Protein AF-V2WZT6-F1 (afdb_monomer_lite)

Structure (mmCIF, N/CA/C/O backbone):
data_AF-V2WZT6-F1
#
_entry.id   AF-V2WZT6-F1
#
loop_
_atom_site.group_PDB
_atom_site.id
_atom_site.type_symbol
_atom_site.label_atom_id
_atom_site.label_alt_id
_atom_site.label_comp_id
_atom_site.label_asym_id
_atom_site.label_entity_id
_atom_site.label_seq_id
_atom_site.pdbx_PDB_ins_code
_atom_site.Cartn_x
_atom_site.Cartn_y
_atom_site.Cartn_z
_atom_site.occupancy
_atom_site.B_iso_or_equiv
_atom_site.auth_seq_id
_atom_site.auth_comp_id
_atom_site.auth_asym_id
_atom_site.auth_atom_id
_atom_site.pdbx_PDB_model_num
ATOM 1 N N . MET A 1 1 ? -11.802 -29.178 22.130 1.00 40.28 1 MET A N 1
ATOM 2 C CA . MET A 1 1 ? -11.140 -27.855 22.175 1.00 40.28 1 MET A CA 1
ATOM 3 C C . MET A 1 1 ? -10.226 -27.828 23.391 1.00 40.28 1 MET A C 1
ATOM 5 O O . MET A 1 1 ? -10.755 -27.911 24.494 1.00 40.28 1 MET A O 1
ATOM 9 N N . PRO A 1 2 ? -8.891 -27.819 23.239 1.00 38.53 2 PRO A N 1
ATOM 10 C CA . PRO A 1 2 ? -8.000 -27.734 24.390 1.00 38.53 2 PRO A CA 1
ATOM 11 C C . PRO A 1 2 ? -8.120 -26.337 25.010 1.00 38.53 2 PRO A C 1
ATOM 13 O O . PRO A 1 2 ? -8.137 -25.331 24.303 1.00 38.53 2 PRO A O 1
ATOM 16 N N . SER A 1 3 ? -8.257 -26.274 26.332 1.00 37.59 3 SER A N 1
ATOM 17 C CA . SER A 1 3 ? -8.292 -25.013 27.065 1.00 37.59 3 SER A CA 1
ATOM 18 C C . SER A 1 3 ? -6.923 -24.328 26.985 1.00 37.59 3 SER A C 1
ATOM 20 O O . SER A 1 3 ? -5.877 -24.970 27.108 1.00 37.59 3 SER A O 1
ATOM 22 N N . PHE A 1 4 ? -6.931 -23.005 26.803 1.00 43.47 4 PHE A N 1
ATOM 23 C CA . PHE A 1 4 ? -5.745 -22.141 26.705 1.00 43.47 4 PHE A CA 1
ATOM 24 C C . PHE A 1 4 ? -4.720 -22.330 27.848 1.00 43.47 4 PHE A C 1
ATOM 26 O O . PHE A 1 4 ? -3.551 -21.982 27.691 1.00 43.47 4 PHE A O 1
ATOM 33 N N . SER A 1 5 ? -5.108 -22.935 28.977 1.00 45.03 5 SER A N 1
ATOM 34 C CA . SER A 1 5 ? -4.197 -23.252 30.084 1.00 45.03 5 SER A CA 1
ATOM 35 C C . SER A 1 5 ? -3.165 -24.339 29.766 1.00 45.03 5 SER A C 1
ATOM 37 O O . SER A 1 5 ? -2.069 -24.286 30.317 1.00 45.03 5 SER A O 1
ATOM 39 N N . ALA A 1 6 ? -3.458 -25.299 28.881 1.00 41.81 6 ALA A N 1
ATOM 40 C CA . ALA A 1 6 ? -2.509 -26.374 28.565 1.00 41.81 6 ALA A CA 1
ATOM 41 C C . ALA A 1 6 ? -1.343 -25.887 27.682 1.00 41.81 6 ALA A C 1
ATOM 43 O O . ALA A 1 6 ? -0.212 -26.353 27.825 1.00 41.81 6 ALA A O 1
ATOM 44 N N . LEU A 1 7 ? -1.598 -24.901 26.814 1.00 42.31 7 LEU A N 1
ATOM 45 C CA . LEU A 1 7 ? -0.595 -24.355 25.896 1.00 42.31 7 LEU A CA 1
ATOM 46 C C . LEU A 1 7 ? 0.420 -23.451 26.621 1.00 42.31 7 LEU A C 1
ATOM 48 O O . LEU A 1 7 ? 1.607 -23.464 26.300 1.00 42.31 7 LEU A O 1
ATOM 52 N N . ALA A 1 8 ? -0.019 -22.733 27.661 1.00 46.97 8 ALA A N 1
ATOM 53 C CA . ALA A 1 8 ? 0.851 -21.880 28.473 1.00 46.97 8 ALA A CA 1
ATOM 54 C C . ALA A 1 8 ? 1.892 -22.685 29.278 1.00 46.97 8 ALA A C 1
ATOM 56 O O . ALA A 1 8 ? 3.038 -22.258 29.413 1.00 46.97 8 ALA A O 1
ATOM 57 N N . ILE A 1 9 ? 1.526 -23.876 29.765 1.00 49.97 9 ILE A N 1
ATOM 58 C CA . ILE A 1 9 ? 2.436 -24.743 30.533 1.00 49.97 9 ILE A CA 1
ATOM 59 C C . ILE A 1 9 ? 3.526 -25.333 29.621 1.00 49.97 9 ILE A C 1
ATOM 61 O O . ILE A 1 9 ? 4.682 -25.434 30.032 1.00 49.97 9 ILE A O 1
ATOM 65 N N . TYR A 1 10 ? 3.196 -25.652 28.364 1.00 44.09 10 TYR A N 1
ATOM 66 C CA . TYR A 1 10 ? 4.156 -26.228 27.416 1.00 44.09 10 TYR A CA 1
ATOM 67 C C . TYR A 1 10 ? 5.222 -25.216 26.958 1.00 44.09 10 TYR A C 1
ATOM 69 O O . TYR A 1 10 ? 6.395 -25.567 26.824 1.00 44.09 10 TYR A O 1
ATOM 77 N N . ILE A 1 11 ? 4.846 -23.943 26.794 1.00 48.00 11 ILE A N 1
ATOM 78 C CA . ILE A 1 11 ? 5.782 -22.869 26.419 1.00 48.00 11 ILE A CA 1
ATOM 79 C C . ILE A 1 11 ? 6.736 -22.540 27.581 1.00 48.00 11 ILE A C 1
ATOM 81 O O . ILE A 1 11 ? 7.935 -22.366 27.366 1.00 48.00 11 ILE A O 1
ATOM 85 N N . LEU A 1 12 ? 6.249 -22.542 28.827 1.00 42.66 12 LEU A N 1
ATOM 86 C CA . LEU A 1 12 ? 7.093 -22.317 30.009 1.00 42.66 12 LEU A CA 1
ATOM 87 C C . LEU A 1 12 ? 8.072 -23.474 30.280 1.00 42.66 12 LEU A C 1
ATOM 89 O O . LEU A 1 12 ? 9.207 -23.224 30.690 1.00 42.66 12 LEU A O 1
ATOM 93 N N . ALA A 1 13 ? 7.690 -24.723 29.989 1.00 41.97 13 ALA A N 1
ATOM 94 C CA . ALA A 1 13 ? 8.592 -25.873 30.097 1.00 41.97 13 ALA A CA 1
ATOM 95 C C . ALA A 1 13 ? 9.695 -25.871 29.017 1.00 41.97 13 ALA A C 1
ATOM 97 O O . ALA A 1 13 ? 10.830 -26.260 29.297 1.00 41.97 13 ALA A O 1
ATOM 98 N N . ALA A 1 14 ? 9.400 -25.377 27.809 1.00 42.41 14 ALA A N 1
ATOM 99 C CA . ALA A 1 14 ? 10.382 -25.271 26.727 1.00 42.41 14 ALA A CA 1
ATOM 100 C C . ALA A 1 14 ? 11.440 -24.176 26.982 1.00 42.41 14 ALA A C 1
ATOM 102 O O . ALA A 1 14 ? 12.609 -24.360 26.644 1.00 42.41 14 ALA A O 1
ATOM 103 N N . ILE A 1 15 ? 11.069 -23.075 27.649 1.00 42.59 15 ILE A N 1
ATOM 104 C CA . ILE A 1 15 ? 12.009 -21.999 28.019 1.00 42.59 15 ILE A CA 1
ATOM 105 C C . ILE A 1 15 ? 12.980 -22.462 29.121 1.00 42.59 15 ILE A C 1
ATOM 107 O O . ILE A 1 15 ? 14.158 -22.101 29.105 1.00 42.59 15 ILE A O 1
ATOM 111 N N . ALA A 1 16 ? 12.534 -23.325 30.039 1.00 39.16 16 ALA A N 1
ATOM 112 C CA . ALA A 1 16 ? 13.382 -23.853 31.111 1.00 39.16 16 ALA A CA 1
ATOM 113 C C . ALA A 1 16 ? 14.457 -24.852 30.626 1.00 39.16 16 ALA A C 1
ATOM 115 O O . ALA A 1 16 ? 15.457 -25.047 31.314 1.00 39.16 16 ALA A O 1
ATOM 116 N N . ALA A 1 17 ? 14.302 -25.452 29.440 1.00 41.34 17 ALA A N 1
ATOM 117 C CA . ALA A 1 17 ? 15.274 -26.402 28.887 1.00 41.34 17 ALA A CA 1
ATOM 118 C C . ALA A 1 17 ? 16.458 -25.735 28.150 1.00 41.34 17 ALA A C 1
ATOM 120 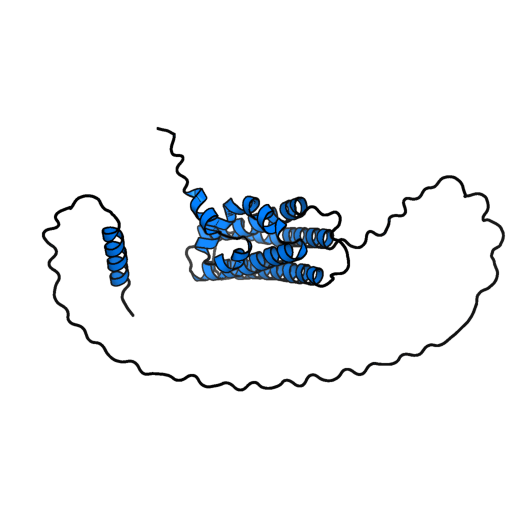O O . ALA A 1 17 ? 17.473 -26.391 27.918 1.00 41.34 17 ALA A O 1
ATOM 121 N N . ALA A 1 18 ? 16.366 -24.442 27.811 1.00 41.88 18 ALA A N 1
ATOM 122 C CA . ALA A 1 18 ? 17.388 -23.729 27.032 1.00 41.88 18 ALA A CA 1
ATOM 123 C C . ALA A 1 18 ? 18.378 -22.895 27.873 1.00 41.88 18 ALA A C 1
ATOM 125 O O . ALA A 1 18 ? 19.354 -22.375 27.334 1.00 41.88 18 ALA A O 1
ATOM 126 N N . SER A 1 19 ? 18.177 -22.775 29.190 1.00 37.34 19 SER A N 1
ATOM 127 C CA . SER A 1 19 ? 19.053 -21.983 30.064 1.00 37.34 19 SER A CA 1
ATOM 128 C C . SER A 1 19 ? 19.951 -22.880 30.916 1.00 37.34 19 SER A C 1
ATOM 130 O O . SER A 1 19 ? 19.563 -23.360 31.980 1.00 37.34 19 SER A O 1
ATOM 132 N N . HIS A 1 20 ? 21.194 -23.082 30.473 1.00 45.28 20 HIS A N 1
ATOM 133 C CA . HIS A 1 20 ? 22.283 -23.560 31.329 1.00 45.28 20 HIS A CA 1
ATOM 134 C C . HIS A 1 20 ? 22.644 -22.487 32.373 1.00 45.28 20 HIS A C 1
ATOM 136 O O . HIS A 1 20 ? 23.597 -21.731 32.208 1.00 45.28 20 HIS A O 1
ATOM 142 N N . ALA A 1 21 ? 21.887 -22.433 33.470 1.00 41.31 21 ALA A N 1
ATOM 143 C CA . ALA A 1 21 ? 22.293 -21.769 34.706 1.00 41.31 21 ALA A CA 1
ATOM 144 C C . ALA A 1 21 ? 21.565 -22.396 35.910 1.00 41.31 21 ALA A C 1
ATOM 146 O O . ALA A 1 21 ? 20.344 -22.384 35.956 1.00 41.31 21 ALA A O 1
ATOM 147 N N . ALA A 1 22 ? 22.362 -22.960 36.827 1.00 51.00 22 ALA A N 1
ATOM 148 C CA . ALA A 1 22 ? 22.134 -23.393 38.220 1.00 51.00 22 ALA A CA 1
ATOM 149 C C . ALA A 1 22 ? 20.706 -23.758 38.739 1.00 51.00 22 ALA A C 1
ATOM 151 O O . ALA A 1 22 ? 19.748 -23.012 38.564 1.00 51.00 22 ALA A O 1
ATOM 152 N N . PRO A 1 23 ? 20.562 -24.855 39.516 1.00 46.22 23 PRO A N 1
ATOM 153 C CA . PRO A 1 23 ? 19.262 -25.402 39.903 1.00 46.22 23 PRO A CA 1
ATOM 154 C C . PRO A 1 23 ? 18.599 -24.643 41.065 1.00 46.22 23 PRO A C 1
ATOM 156 O O . PRO A 1 23 ? 19.169 -24.516 42.149 1.00 46.22 23 PRO A O 1
ATOM 159 N N . ILE A 1 24 ? 17.340 -24.242 40.875 1.00 41.59 24 ILE A N 1
ATOM 160 C CA . ILE A 1 24 ? 16.430 -23.832 41.954 1.00 41.59 24 ILE A CA 1
ATOM 161 C C . ILE A 1 24 ? 15.654 -25.075 42.411 1.00 41.59 24 ILE A C 1
ATOM 163 O O . ILE A 1 24 ? 15.029 -25.762 41.605 1.00 41.59 24 ILE A O 1
ATOM 167 N N . ARG A 1 25 ? 15.699 -25.387 43.711 1.00 40.09 25 ARG A N 1
ATOM 168 C CA . ARG A 1 25 ? 14.909 -26.473 44.308 1.00 40.09 25 ARG A CA 1
ATOM 169 C C . ARG A 1 25 ? 13.450 -26.039 44.469 1.00 40.09 25 ARG A C 1
ATOM 171 O O . ARG A 1 25 ? 13.150 -25.282 45.386 1.00 40.09 25 ARG A O 1
ATOM 178 N N . LEU A 1 26 ? 12.553 -26.570 43.637 1.00 38.47 26 LEU A N 1
ATOM 179 C CA . LEU A 1 26 ? 11.116 -26.603 43.923 1.00 38.47 26 LEU A CA 1
ATOM 180 C C . LEU A 1 26 ? 10.782 -27.921 44.632 1.00 38.47 26 LEU A C 1
ATOM 182 O O . LEU A 1 26 ? 10.824 -28.990 44.030 1.00 38.47 26 LEU A O 1
ATOM 186 N N . SER A 1 27 ? 10.466 -27.825 45.919 1.00 48.38 27 SER A N 1
ATOM 187 C CA . SER A 1 27 ? 9.698 -28.846 46.639 1.00 48.38 27 SER A CA 1
ATOM 188 C C . SER A 1 27 ? 8.284 -28.277 46.783 1.00 48.38 27 SER A C 1
ATOM 190 O O . SER A 1 27 ? 8.165 -27.077 47.014 1.00 48.38 27 SER A O 1
ATOM 192 N N . ASP A 1 28 ? 7.264 -29.122 46.637 1.00 44.81 28 ASP A N 1
ATOM 193 C CA . ASP A 1 28 ? 5.821 -28.821 46.695 1.00 44.81 28 ASP A CA 1
ATOM 194 C C . ASP A 1 28 ? 5.153 -28.300 45.414 1.00 44.81 28 ASP A C 1
ATOM 196 O O . ASP A 1 28 ? 4.679 -27.170 45.335 1.00 44.81 28 ASP A O 1
ATOM 200 N N . VAL A 1 29 ? 4.986 -29.199 44.438 1.00 43.34 29 VAL A N 1
ATOM 201 C CA . VAL A 1 29 ? 3.780 -29.201 43.594 1.00 43.34 29 VAL A CA 1
ATOM 202 C C . VAL A 1 29 ? 3.251 -30.633 43.530 1.00 43.34 29 VAL A C 1
ATOM 204 O O . VAL A 1 29 ? 3.815 -31.496 42.860 1.00 43.34 29 VAL A O 1
ATOM 207 N N . THR A 1 30 ? 2.176 -30.899 44.266 1.00 43.97 30 THR A N 1
ATOM 208 C CA . THR A 1 30 ? 1.396 -32.135 44.182 1.00 43.97 30 THR A CA 1
ATOM 209 C C . THR A 1 30 ? 0.470 -32.055 42.969 1.00 43.97 30 THR A C 1
ATOM 211 O O . THR A 1 30 ? -0.515 -31.320 42.963 1.00 43.97 30 THR A O 1
ATOM 214 N N . VAL A 1 31 ? 0.807 -32.798 41.913 1.00 42.88 31 VAL A N 1
ATOM 215 C CA . VAL A 1 31 ? -0.037 -32.963 40.721 1.00 42.88 31 VAL A CA 1
ATOM 216 C C . VAL A 1 31 ? -1.049 -34.071 41.002 1.00 42.88 31 VAL A C 1
ATOM 218 O O . VAL A 1 31 ? -0.673 -35.217 41.244 1.00 42.88 31 VAL A O 1
ATOM 221 N N . GLY A 1 32 ? -2.329 -33.699 41.019 1.00 42.12 32 GLY A N 1
ATOM 222 C CA . GLY A 1 32 ? -3.456 -34.621 41.101 1.00 42.12 32 GLY A CA 1
ATOM 223 C C . GLY A 1 32 ? -3.676 -35.360 39.781 1.00 42.12 32 GLY A C 1
ATOM 224 O O . GLY A 1 32 ? -3.634 -34.768 38.706 1.00 42.12 32 GLY A O 1
ATOM 225 N N . ASP A 1 33 ? -3.897 -36.659 39.925 1.00 45.91 33 ASP A N 1
ATOM 226 C CA . ASP A 1 33 ? -4.112 -37.695 38.917 1.00 45.91 33 ASP A CA 1
ATOM 227 C C . ASP A 1 33 ? -5.419 -37.476 38.124 1.00 45.91 33 ASP A C 1
ATOM 229 O O . ASP A 1 33 ? -6.495 -37.433 38.725 1.00 45.91 33 ASP A O 1
ATOM 233 N N . VAL A 1 34 ? -5.351 -37.356 36.790 1.00 43.78 34 VAL A N 1
ATOM 234 C CA . VAL A 1 34 ? -6.513 -37.510 35.890 1.00 43.78 34 VAL A CA 1
ATOM 235 C C . VAL A 1 34 ? -6.068 -38.222 34.607 1.00 43.78 34 VAL A C 1
ATOM 237 O O . VAL A 1 34 ? -5.240 -37.719 33.848 1.00 43.78 34 VAL A O 1
ATOM 240 N N . ALA A 1 35 ? -6.631 -39.412 34.398 1.00 49.88 35 ALA A N 1
ATOM 241 C CA . ALA A 1 35 ? -6.422 -40.313 33.266 1.00 49.88 35 ALA A CA 1
ATOM 242 C C . ALA A 1 35 ? -7.154 -39.857 31.974 1.00 49.88 35 ALA A C 1
ATOM 244 O O . ALA A 1 35 ? -8.055 -39.019 32.056 1.00 49.88 35 ALA A O 1
ATOM 245 N N . PRO A 1 36 ? -6.799 -40.401 30.787 1.00 53.28 36 PRO A N 1
ATOM 246 C CA . PRO A 1 36 ? -7.264 -39.899 29.495 1.00 53.28 36 PRO A CA 1
ATOM 247 C C . PRO A 1 36 ? -8.447 -40.694 28.914 1.00 53.28 36 PRO A C 1
ATOM 249 O O . PRO A 1 36 ? -8.462 -41.923 28.958 1.00 53.28 36 PRO A O 1
ATOM 252 N N . GLU A 1 37 ? -9.378 -39.989 28.272 1.00 39.62 37 GLU A N 1
ATOM 253 C CA . GLU A 1 37 ? -10.367 -40.550 27.344 1.00 39.62 37 GLU A CA 1
ATOM 254 C C . GLU A 1 37 ? -10.018 -40.051 25.932 1.00 39.62 37 GLU A C 1
ATOM 256 O O . GLU A 1 37 ? -10.003 -38.847 25.668 1.00 39.62 37 GLU A O 1
ATOM 261 N N . VAL A 1 38 ? -9.651 -40.976 25.045 1.00 44.56 38 VAL A N 1
ATOM 262 C CA . VAL A 1 38 ? -9.395 -40.734 23.619 1.00 44.56 38 VAL A CA 1
ATOM 263 C C . VAL A 1 38 ? -10.546 -41.346 22.840 1.00 44.56 38 VAL A C 1
ATOM 265 O O . VAL A 1 38 ? -10.626 -42.567 22.727 1.00 44.56 38 VAL A O 1
ATOM 268 N N . ASP A 1 39 ? -11.417 -40.490 22.311 1.00 47.41 39 ASP A N 1
ATOM 269 C CA . ASP A 1 39 ? -12.463 -40.882 21.373 1.00 47.41 39 ASP A CA 1
ATOM 270 C C . ASP A 1 39 ? -12.056 -40.513 19.943 1.00 47.41 39 ASP A C 1
ATOM 272 O O . ASP A 1 39 ? -11.527 -39.430 19.669 1.00 47.41 39 ASP A O 1
ATOM 276 N N . ALA A 1 40 ? -12.256 -41.477 19.052 1.00 52.53 40 ALA A N 1
ATOM 277 C CA . ALA A 1 40 ? -11.859 -41.465 17.656 1.00 52.53 40 ALA A CA 1
ATOM 278 C C . ALA A 1 40 ? -12.809 -40.604 16.809 1.00 52.53 40 ALA A C 1
ATOM 280 O O . ALA A 1 40 ? -14.026 -40.697 16.952 1.00 52.53 40 ALA A O 1
ATOM 281 N N . LEU A 1 41 ? -12.263 -39.823 15.871 1.00 43.06 41 LEU A N 1
ATOM 282 C CA . LEU A 1 41 ? -13.044 -39.158 14.825 1.00 43.06 41 LEU A CA 1
ATOM 283 C C . LEU A 1 41 ? -12.462 -39.452 13.441 1.00 43.06 41 LEU A C 1
ATOM 285 O O . LEU A 1 41 ? -11.446 -38.901 13.027 1.00 43.06 41 LEU A O 1
ATOM 289 N N . ASP A 1 42 ? -13.131 -40.432 12.845 1.00 44.72 42 ASP A N 1
ATOM 290 C CA . ASP A 1 42 ? -13.612 -40.606 11.475 1.00 44.72 42 ASP A CA 1
ATOM 291 C C . ASP A 1 42 ? -12.999 -39.788 10.323 1.00 44.72 42 ASP A C 1
ATOM 293 O O . ASP A 1 42 ? -12.886 -38.561 10.327 1.00 44.72 42 ASP A O 1
ATOM 297 N N . GLU A 1 43 ? -12.671 -40.550 9.288 1.00 44.56 43 GLU A N 1
ATOM 298 C CA . GLU A 1 43 ? -11.990 -40.210 8.049 1.00 44.56 43 GLU A CA 1
ATOM 299 C C . GLU A 1 43 ? -13.016 -39.732 7.003 1.00 44.56 43 GLU A C 1
ATOM 301 O O . GLU A 1 43 ? -13.856 -40.503 6.542 1.00 44.56 43 GLU A O 1
ATOM 306 N N . VAL A 1 44 ? -12.963 -38.456 6.600 1.00 45.69 44 VAL A N 1
ATOM 307 C CA . VAL A 1 44 ? -13.812 -37.916 5.521 1.00 45.69 44 VAL A CA 1
ATOM 308 C C . VAL A 1 44 ? -12.985 -37.734 4.250 1.00 45.69 44 VAL A C 1
ATOM 310 O O . VAL A 1 44 ? -12.092 -36.891 4.176 1.00 45.69 44 VAL A O 1
ATOM 313 N N . ALA A 1 45 ? -13.312 -38.532 3.233 1.00 48.75 45 ALA A N 1
ATOM 314 C CA . ALA A 1 45 ? -12.739 -38.473 1.893 1.00 48.75 45 ALA A CA 1
ATOM 315 C C . ALA A 1 45 ? -13.160 -37.197 1.124 1.00 48.75 45 ALA A C 1
ATOM 317 O O . ALA A 1 45 ? -14.319 -36.782 1.216 1.00 48.75 45 ALA A O 1
ATOM 318 N N . PRO A 1 46 ? -12.279 -36.597 0.300 1.00 51.22 46 PRO A N 1
ATOM 319 C CA . PRO A 1 46 ? -12.640 -35.451 -0.529 1.00 51.22 46 PRO A CA 1
ATOM 320 C C . PRO A 1 46 ? -13.314 -35.869 -1.847 1.00 51.22 46 PRO A C 1
ATOM 322 O O . PRO A 1 46 ? -12.798 -36.681 -2.618 1.00 51.22 46 PRO A O 1
ATOM 325 N N . ALA A 1 47 ? -14.468 -35.258 -2.122 1.00 46.81 47 ALA A N 1
ATOM 326 C CA . ALA A 1 47 ? -15.190 -35.365 -3.384 1.00 46.81 47 ALA A CA 1
ATOM 327 C C . ALA A 1 47 ? -14.519 -34.523 -4.486 1.00 46.81 47 ALA A C 1
ATOM 329 O O . ALA A 1 47 ? -14.319 -33.318 -4.343 1.00 46.81 47 ALA A O 1
ATOM 330 N N . PHE A 1 48 ? -14.211 -35.172 -5.609 1.00 40.50 48 PHE A N 1
ATOM 331 C CA . PHE A 1 48 ? -13.758 -34.553 -6.855 1.00 40.50 48 PHE A CA 1
ATOM 332 C C . PHE A 1 48 ? -14.865 -33.672 -7.462 1.00 40.50 48 PHE A C 1
ATOM 334 O O . PHE A 1 48 ? -15.929 -34.176 -7.825 1.00 40.50 48 PHE A O 1
ATOM 341 N N . ILE A 1 49 ? -14.604 -32.373 -7.633 1.00 49.03 49 ILE A N 1
ATOM 342 C CA . ILE A 1 49 ? -15.460 -31.470 -8.415 1.00 49.03 49 ILE A CA 1
ATOM 343 C C . ILE A 1 49 ? -14.899 -31.378 -9.838 1.00 49.03 49 ILE A C 1
ATOM 345 O O . ILE A 1 49 ? -13.759 -30.973 -10.053 1.00 49.03 49 ILE A O 1
ATOM 349 N N . GLY A 1 50 ? -15.714 -31.800 -10.806 1.00 44.34 50 GLY A N 1
ATOM 350 C CA . GLY A 1 50 ? -15.391 -31.805 -12.229 1.00 44.34 50 GLY A CA 1
ATOM 351 C C . GLY A 1 50 ? -15.270 -30.401 -12.822 1.00 44.34 50 GLY A C 1
ATOM 352 O O . GLY A 1 50 ? -16.140 -29.549 -12.638 1.00 44.34 50 GLY A O 1
ATOM 353 N N . ALA A 1 51 ? -14.199 -30.190 -13.585 1.00 39.59 51 ALA A N 1
ATOM 354 C CA . ALA A 1 51 ? -13.981 -29.002 -14.394 1.00 39.59 51 ALA A CA 1
ATOM 355 C C . ALA A 1 51 ? -15.007 -28.936 -15.539 1.00 39.59 51 ALA A C 1
ATOM 357 O O . ALA A 1 51 ? -15.067 -29.818 -16.398 1.00 39.59 51 ALA A O 1
ATOM 358 N N . ARG A 1 52 ? -15.820 -27.875 -15.557 1.00 48.69 52 ARG A N 1
ATOM 359 C CA . ARG A 1 52 ? -16.654 -27.500 -16.704 1.00 48.69 52 ARG A CA 1
ATOM 360 C C . ARG A 1 52 ? -15.815 -26.645 -17.653 1.00 48.69 52 ARG A C 1
ATOM 362 O O . ARG A 1 52 ? -15.367 -25.569 -17.272 1.00 48.69 52 ARG A O 1
ATOM 369 N N . ALA A 1 53 ? -15.623 -27.129 -18.877 1.00 45.53 53 ALA A N 1
ATOM 370 C CA . ALA A 1 53 ? -15.058 -26.354 -19.973 1.00 45.53 53 ALA A CA 1
ATOM 371 C C . ALA A 1 53 ? -16.017 -25.211 -20.345 1.00 45.53 53 ALA A C 1
ATOM 373 O O . ALA A 1 53 ? -17.209 -25.441 -20.553 1.00 45.53 53 ALA A O 1
ATOM 374 N N . VAL A 1 54 ? -15.495 -23.987 -20.395 1.00 55.59 54 VAL A N 1
ATOM 375 C CA . VAL A 1 54 ? -16.205 -22.804 -20.888 1.00 55.59 54 VAL A CA 1
ATOM 376 C C . VAL A 1 54 ? -15.778 -22.591 -22.338 1.00 55.59 54 VAL A C 1
ATOM 378 O O . VAL A 1 54 ? -14.607 -22.333 -22.609 1.00 55.59 54 VAL A O 1
AT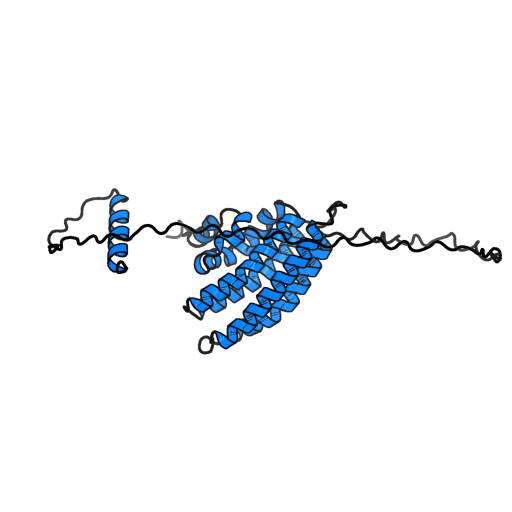OM 381 N N . ASP A 1 55 ? -16.729 -22.744 -23.259 1.00 51.81 55 ASP A N 1
ATOM 382 C CA . ASP A 1 55 ? -16.594 -22.402 -24.677 1.00 51.81 55 ASP A CA 1
ATOM 383 C C . ASP A 1 55 ? -16.434 -20.880 -24.837 1.00 51.81 55 ASP A C 1
ATOM 385 O O . ASP A 1 55 ? -17.286 -20.107 -24.392 1.00 51.81 55 ASP A O 1
ATOM 389 N N . ILE A 1 56 ? -15.348 -20.448 -25.483 1.00 58.50 56 ILE A N 1
ATOM 390 C CA . ILE A 1 56 ? -15.097 -19.045 -25.841 1.00 58.50 56 ILE A CA 1
ATOM 391 C C . ILE A 1 56 ? -15.547 -18.839 -27.296 1.00 58.50 56 ILE A C 1
ATOM 393 O O . ILE A 1 56 ? -15.026 -19.514 -28.189 1.00 58.50 56 ILE A O 1
ATOM 397 N N . PRO A 1 57 ? -16.485 -17.917 -27.583 1.00 53.34 57 PRO A N 1
ATOM 398 C CA . PRO A 1 57 ? -16.919 -17.657 -28.947 1.00 53.34 57 PRO A CA 1
ATOM 399 C C . PRO A 1 57 ? -15.831 -16.950 -29.767 1.00 53.34 57 PRO A C 1
ATOM 401 O O . PRO A 1 57 ? -15.215 -15.969 -29.352 1.00 53.34 57 PRO A O 1
ATOM 404 N N . LYS A 1 58 ? -15.634 -17.480 -30.973 1.00 57.03 58 LYS A N 1
ATOM 405 C CA . LYS A 1 58 ? -14.746 -17.010 -32.037 1.00 57.03 58 LYS A CA 1
ATOM 406 C C . LYS A 1 58 ? -15.210 -15.643 -32.563 1.00 57.03 58 LYS A C 1
ATOM 408 O O . LYS A 1 58 ? -16.295 -15.550 -33.127 1.00 57.03 58 LYS A O 1
ATOM 413 N N . ALA A 1 59 ? -14.388 -14.607 -32.402 1.00 50.28 59 ALA A N 1
ATOM 414 C CA . ALA A 1 59 ? -14.628 -13.293 -32.996 1.00 50.28 59 ALA A CA 1
ATOM 415 C C . ALA A 1 59 ? -14.276 -13.301 -34.496 1.00 50.28 59 ALA A C 1
ATOM 417 O O . ALA A 1 59 ? -13.174 -13.695 -34.884 1.00 50.28 59 ALA A O 1
ATOM 418 N N . GLU A 1 60 ? -15.230 -12.890 -35.333 1.00 51.75 60 GLU A N 1
ATOM 419 C CA . GLU A 1 60 ? -15.048 -12.656 -36.767 1.00 51.75 60 GLU A CA 1
ATOM 420 C C . GLU A 1 60 ? -14.282 -11.348 -37.009 1.00 51.75 60 GLU A C 1
ATOM 422 O O . GLU A 1 60 ? -14.629 -10.294 -36.475 1.00 51.75 60 GLU A O 1
ATOM 427 N N . ALA A 1 61 ? -13.240 -11.421 -37.838 1.00 44.06 61 ALA A N 1
ATOM 428 C CA . ALA A 1 61 ? -12.511 -10.266 -38.340 1.00 44.06 61 ALA A CA 1
ATOM 429 C C . ALA A 1 61 ? -13.328 -9.596 -39.458 1.00 44.06 61 ALA A C 1
ATOM 431 O O . ALA A 1 61 ? -13.500 -10.164 -40.536 1.00 44.06 61 ALA A O 1
ATOM 432 N N . GLY A 1 62 ? -13.844 -8.400 -39.175 1.00 51.78 62 GLY A N 1
ATOM 433 C CA . GLY A 1 62 ? -14.510 -7.539 -40.147 1.00 51.78 62 GLY A CA 1
ATOM 434 C C . GLY A 1 62 ? -13.496 -6.794 -41.011 1.00 51.78 62 GLY A C 1
ATOM 435 O O . GLY A 1 62 ? -12.796 -5.904 -40.536 1.00 51.78 62 GLY A O 1
ATOM 436 N N . ASP A 1 63 ? -13.453 -7.191 -42.276 1.00 54.59 63 ASP A N 1
ATOM 437 C CA . ASP A 1 63 ? -12.799 -6.548 -43.410 1.00 54.59 63 ASP A CA 1
ATOM 438 C C . ASP A 1 63 ? -13.487 -5.207 -43.734 1.00 54.59 63 ASP A C 1
ATOM 440 O O . ASP A 1 63 ? -14.701 -5.158 -43.947 1.00 54.59 63 ASP A O 1
ATOM 444 N N . ALA A 1 64 ? -12.729 -4.108 -43.750 1.00 48.41 64 ALA A N 1
ATOM 445 C CA . ALA A 1 64 ? -13.221 -2.785 -44.131 1.00 48.41 64 ALA A CA 1
ATOM 446 C C . ALA A 1 64 ? -12.235 -2.098 -45.088 1.00 48.41 64 ALA A C 1
ATOM 448 O O . ALA A 1 64 ? -11.372 -1.319 -44.696 1.00 48.41 64 ALA A O 1
ATOM 449 N N . VAL A 1 65 ? -12.387 -2.468 -46.361 1.00 52.38 65 VAL A N 1
ATOM 450 C CA . VAL A 1 65 ? -12.558 -1.595 -47.536 1.00 52.38 65 VAL A CA 1
ATOM 451 C C . VAL A 1 65 ? -11.696 -0.325 -47.602 1.00 52.38 65 VAL A C 1
ATOM 453 O O . VAL A 1 65 ? -12.005 0.729 -47.050 1.00 52.38 65 VAL A O 1
ATOM 456 N N . LEU A 1 66 ? -10.664 -0.443 -48.436 1.00 46.16 66 LEU A N 1
ATOM 457 C CA . LEU A 1 66 ? -9.983 0.615 -49.179 1.00 46.16 66 LEU A CA 1
ATOM 458 C C . LEU A 1 66 ? -10.891 1.193 -50.288 1.00 46.16 66 LEU A C 1
ATOM 460 O O . LEU A 1 66 ? -11.200 0.479 -51.237 1.00 46.16 66 LEU A O 1
ATOM 464 N N . GLU A 1 67 ? -11.188 2.496 -50.253 1.00 50.81 67 GLU A N 1
ATOM 465 C CA . GLU A 1 67 ? -11.466 3.325 -51.446 1.00 50.81 67 GLU A CA 1
ATOM 466 C C . GLU A 1 67 ? -10.816 4.714 -51.241 1.00 50.81 67 GLU A C 1
ATOM 468 O O . GLU A 1 67 ? -11.089 5.392 -50.257 1.00 50.81 67 GLU A O 1
ATOM 473 N N . HIS A 1 68 ? -9.711 5.051 -51.914 1.00 43.81 68 HIS A N 1
ATOM 474 C CA . HIS A 1 68 ? -9.544 5.607 -53.274 1.00 43.81 68 HIS A CA 1
ATOM 475 C C . HIS A 1 68 ? -9.826 7.127 -53.436 1.00 43.81 68 HIS A C 1
ATOM 477 O O . HIS A 1 68 ? -10.970 7.546 -53.526 1.00 43.81 68 HIS A O 1
ATOM 483 N N . VAL A 1 69 ? -8.720 7.883 -53.615 1.00 43.03 69 VAL A N 1
ATOM 484 C CA . VAL A 1 69 ? -8.480 8.978 -54.602 1.00 43.03 69 VAL A CA 1
ATOM 485 C C . VAL A 1 69 ? -9.249 10.304 -54.396 1.00 43.03 69 VAL A C 1
ATOM 487 O O . VAL A 1 69 ? -10.468 10.345 -54.397 1.00 43.03 69 VAL A O 1
ATOM 490 N N . ALA A 1 70 ? -8.577 11.457 -54.246 1.00 47.94 70 ALA A N 1
ATOM 491 C CA . ALA A 1 70 ? -7.971 12.204 -55.362 1.00 47.94 70 ALA A CA 1
ATOM 492 C C . ALA A 1 70 ? -6.903 13.249 -54.931 1.00 47.94 70 ALA A C 1
ATOM 494 O O . ALA A 1 70 ? -6.831 13.604 -53.754 1.00 47.94 70 ALA A O 1
ATOM 495 N N . PRO A 1 71 ? -6.074 13.749 -55.877 1.00 52.38 71 PRO A N 1
ATOM 496 C CA . PRO A 1 71 ? -4.882 14.547 -55.608 1.00 52.38 71 PRO A CA 1
ATOM 497 C C . PRO A 1 71 ? -5.179 16.053 -55.611 1.00 52.38 71 PRO A C 1
ATOM 499 O O . PRO A 1 71 ? -5.931 16.543 -56.449 1.00 52.38 71 PRO A O 1
ATOM 502 N N . PHE A 1 72 ? -4.519 16.800 -54.728 1.00 40.66 72 PHE A N 1
ATOM 503 C CA . PHE A 1 72 ? -4.412 18.255 -54.838 1.00 40.66 72 PHE A CA 1
ATOM 504 C C . PHE A 1 72 ? -2.962 18.622 -55.154 1.00 40.66 72 PHE A C 1
ATOM 506 O O . PHE A 1 72 ? -2.107 18.712 -54.275 1.00 40.66 72 PHE A O 1
ATOM 513 N N . THR A 1 73 ? -2.690 18.782 -56.446 1.00 51.75 73 THR A N 1
ATOM 514 C CA . THR A 1 73 ? -1.545 19.530 -56.966 1.00 51.75 73 THR A CA 1
ATOM 515 C C . THR A 1 73 ? -1.887 21.020 -57.030 1.00 51.75 73 THR A C 1
ATOM 517 O O . THR A 1 73 ? -3.036 21.391 -57.255 1.00 51.75 73 THR A O 1
ATOM 520 N N . ASP A 1 74 ? -0.844 21.839 -56.894 1.00 46.62 74 ASP A N 1
ATOM 521 C CA . ASP A 1 74 ? -0.757 23.261 -57.250 1.00 46.62 74 ASP A CA 1
ATOM 522 C C . ASP A 1 74 ? -1.444 24.305 -56.360 1.00 46.62 74 ASP A C 1
ATOM 524 O O . ASP A 1 74 ? -2.543 24.776 -56.633 1.00 46.62 74 ASP A O 1
ATOM 528 N N . ALA A 1 75 ? -0.679 24.795 -55.375 1.00 46.47 75 ALA A N 1
ATOM 529 C CA . ALA A 1 75 ? -0.506 26.236 -55.135 1.00 46.47 75 ALA A CA 1
ATOM 530 C C . ALA A 1 75 ? 0.703 26.512 -54.213 1.00 46.47 75 ALA A C 1
ATOM 532 O O . ALA A 1 75 ? 0.579 27.169 -53.180 1.00 46.47 75 ALA A O 1
ATOM 533 N N . LEU A 1 76 ? 1.902 26.031 -54.572 1.00 44.62 76 LEU A N 1
ATOM 534 C CA . LEU A 1 76 ? 3.147 26.468 -53.922 1.00 44.62 76 LEU A CA 1
ATOM 535 C C . LEU A 1 76 ? 3.613 27.797 -54.548 1.00 44.62 76 LEU A C 1
ATOM 537 O O . LEU A 1 76 ? 4.573 27.869 -55.311 1.00 44.62 76 LEU A O 1
ATOM 541 N N . GLY A 1 77 ? 2.871 28.867 -54.261 1.00 43.50 77 GLY A N 1
ATOM 542 C CA . GLY A 1 77 ? 3.199 30.231 -54.667 1.00 43.50 77 GLY A CA 1
ATOM 543 C C . GLY A 1 77 ? 4.209 30.882 -53.719 1.00 43.50 77 GLY A C 1
ATOM 544 O O . GLY A 1 77 ? 3.824 31.534 -52.757 1.00 43.50 77 GLY A O 1
ATOM 545 N N . ALA A 1 78 ? 5.498 30.704 -54.010 1.00 52.34 78 ALA A N 1
ATOM 546 C CA . ALA A 1 78 ? 6.573 31.693 -53.845 1.00 52.34 78 ALA A CA 1
ATOM 547 C C . ALA A 1 78 ? 6.538 32.655 -52.626 1.00 52.34 78 ALA A C 1
ATOM 549 O O . ALA A 1 78 ? 6.603 33.874 -52.798 1.00 52.34 78 ALA A O 1
ATOM 550 N N . ARG A 1 79 ? 6.524 32.136 -51.389 1.00 44.88 79 ARG A N 1
ATOM 551 C CA . ARG A 1 79 ? 6.841 32.929 -50.175 1.00 44.88 79 ARG A CA 1
ATOM 552 C C . ARG A 1 79 ? 7.725 32.214 -49.146 1.00 44.88 79 ARG A C 1
ATOM 554 O O . ARG A 1 79 ? 7.676 32.532 -47.964 1.00 44.88 79 ARG A O 1
ATOM 561 N N . GLN A 1 80 ? 8.553 31.267 -49.579 1.00 46.25 80 GLN A N 1
ATOM 562 C CA . GLN A 1 80 ? 9.354 30.442 -48.669 1.00 46.25 80 GLN A CA 1
ATOM 563 C C . GLN A 1 80 ? 10.852 30.508 -48.988 1.00 46.25 80 GLN A C 1
ATOM 565 O O . GLN A 1 80 ? 11.473 29.512 -49.332 1.00 46.25 80 GLN A O 1
ATOM 570 N N . LEU A 1 81 ? 11.433 31.706 -48.914 1.00 49.44 81 LEU A N 1
ATOM 571 C CA . LEU A 1 81 ? 12.887 31.881 -48.990 1.00 49.44 81 LEU A CA 1
ATOM 572 C C . LEU A 1 81 ? 13.312 33.176 -48.284 1.00 49.44 81 LEU A C 1
ATOM 574 O O . LEU A 1 81 ? 13.952 34.025 -48.885 1.00 49.44 81 LEU A O 1
ATOM 578 N N . ASP A 1 82 ? 12.898 33.347 -47.021 1.00 46.22 82 ASP A N 1
ATOM 579 C CA . ASP A 1 82 ? 13.568 34.298 -46.110 1.00 46.22 82 ASP A CA 1
ATOM 580 C C . ASP A 1 82 ? 13.326 34.020 -44.609 1.00 46.22 82 ASP A C 1
ATOM 582 O O . ASP A 1 82 ? 13.254 34.924 -43.784 1.00 46.22 82 ASP A O 1
ATOM 586 N N . ILE A 1 83 ? 13.162 32.744 -44.232 1.00 50.19 83 ILE A N 1
ATOM 587 C CA . ILE A 1 83 ? 13.169 32.303 -42.822 1.00 50.19 83 ILE A CA 1
ATOM 588 C C . ILE A 1 83 ? 13.971 30.997 -42.731 1.00 50.19 83 ILE A C 1
ATOM 590 O O . ILE A 1 83 ? 13.479 29.950 -42.326 1.00 50.19 83 ILE A O 1
ATOM 594 N N . LEU A 1 84 ? 15.214 31.033 -43.209 1.00 44.38 84 LEU A N 1
ATOM 595 C CA . LEU A 1 84 ? 16.216 29.992 -42.951 1.00 44.38 84 LEU A CA 1
ATOM 596 C C . LEU A 1 84 ? 17.392 30.598 -42.189 1.00 44.38 84 LEU A C 1
ATOM 598 O O . LEU A 1 84 ? 18.552 30.351 -42.501 1.00 44.38 84 LEU A O 1
ATOM 602 N N . ASN A 1 85 ? 17.083 31.421 -41.190 1.00 51.94 85 ASN A N 1
ATOM 603 C CA . ASN A 1 85 ? 18.059 31.803 -40.192 1.00 51.94 85 ASN A CA 1
ATOM 604 C C . ASN A 1 85 ? 17.352 31.944 -38.842 1.00 51.94 85 ASN A C 1
ATOM 606 O O . ASN A 1 85 ? 16.455 32.766 -38.689 1.00 51.94 85 ASN A O 1
ATOM 610 N N . GLU A 1 86 ? 17.792 31.127 -37.886 1.00 51.03 86 GLU A N 1
ATOM 611 C CA . GLU A 1 86 ? 17.671 31.408 -36.454 1.00 51.03 86 GLU A CA 1
ATOM 612 C C . GLU A 1 86 ? 16.342 31.092 -35.745 1.00 51.03 86 GLU A C 1
ATOM 614 O O . GLU A 1 86 ? 15.846 31.879 -34.951 1.00 51.03 86 GLU A O 1
ATOM 619 N N . VAL A 1 87 ? 15.829 29.869 -35.903 1.00 48.81 87 VAL A N 1
ATOM 620 C CA . VAL A 1 87 ? 15.218 29.171 -34.758 1.00 48.81 87 VAL A CA 1
ATOM 621 C C . VAL A 1 87 ? 15.653 27.712 -34.829 1.00 48.81 87 VAL A C 1
ATOM 623 O O . VAL A 1 87 ? 15.027 26.886 -35.490 1.00 48.81 87 VAL A O 1
ATOM 626 N N . ALA A 1 88 ? 16.751 27.388 -34.144 1.00 51.38 88 ALA A N 1
ATOM 627 C CA . ALA A 1 88 ? 16.947 26.041 -33.630 1.00 51.38 88 ALA A CA 1
ATOM 628 C C . ALA A 1 88 ? 15.822 25.803 -32.615 1.00 51.38 88 ALA A C 1
ATOM 630 O O . ALA A 1 88 ? 15.984 26.017 -31.416 1.00 51.38 88 ALA A O 1
ATOM 631 N N . ALA A 1 89 ? 14.630 25.479 -33.117 1.00 46.81 89 ALA A N 1
ATOM 632 C CA . ALA A 1 89 ? 13.550 25.018 -32.276 1.00 46.81 89 ALA A CA 1
ATOM 633 C C . ALA A 1 89 ? 14.080 23.746 -31.615 1.00 46.81 89 ALA A C 1
ATOM 635 O O . ALA A 1 89 ? 14.584 22.876 -32.337 1.00 46.81 89 ALA A O 1
ATOM 636 N N . PRO A 1 90 ? 14.015 23.615 -30.280 1.00 47.91 90 PRO A N 1
ATOM 637 C CA . PRO A 1 90 ? 14.183 22.307 -29.700 1.00 47.91 90 PRO A CA 1
ATOM 638 C C . PRO A 1 90 ? 13.074 21.479 -30.337 1.00 47.91 90 PRO A C 1
ATOM 640 O O . PRO A 1 90 ? 11.890 21.726 -30.113 1.00 47.91 90 PRO A O 1
ATOM 643 N N . THR A 1 91 ? 13.445 20.533 -31.193 1.00 41.88 91 THR A N 1
ATOM 644 C CA . THR A 1 91 ? 12.650 19.330 -31.345 1.00 41.88 91 THR A CA 1
ATOM 645 C C . THR A 1 91 ? 12.535 18.793 -29.932 1.00 41.88 91 THR A C 1
ATOM 647 O O . THR A 1 91 ? 13.438 18.121 -29.442 1.00 41.88 91 THR A O 1
ATOM 650 N N . THR A 1 92 ? 11.455 19.168 -29.249 1.00 44.97 92 THR A N 1
ATOM 651 C CA . THR A 1 92 ? 10.821 18.342 -28.244 1.00 44.97 92 THR A CA 1
ATOM 652 C C . THR A 1 92 ? 10.521 17.052 -28.979 1.00 44.97 92 THR A C 1
ATOM 654 O O . THR A 1 92 ? 9.458 16.860 -29.564 1.00 44.97 92 THR A O 1
ATOM 657 N N . SER A 1 93 ? 11.533 16.186 -29.024 1.00 49.12 93 SER A N 1
ATOM 658 C CA . SER A 1 93 ? 11.329 14.758 -29.031 1.00 49.12 93 SER A CA 1
ATOM 659 C C . SER A 1 93 ? 10.193 14.552 -28.048 1.00 49.12 93 SER A C 1
ATOM 661 O O . SER A 1 93 ? 10.311 14.875 -26.865 1.00 49.12 93 SER A O 1
ATOM 663 N N . ILE A 1 94 ? 9.037 14.164 -28.580 1.00 45.09 94 ILE A N 1
ATOM 664 C CA . ILE A 1 94 ? 7.959 13.605 -27.786 1.00 45.09 94 ILE A CA 1
ATOM 665 C C . ILE A 1 94 ? 8.630 12.388 -27.174 1.00 45.09 94 ILE A C 1
ATOM 667 O O . ILE A 1 94 ? 8.783 11.366 -27.842 1.00 45.09 94 ILE A O 1
ATOM 671 N N . SER A 1 95 ? 9.214 12.605 -25.994 1.00 44.53 95 SER A N 1
ATOM 672 C CA . SER A 1 95 ? 10.006 11.622 -25.286 1.00 44.53 95 SER A CA 1
ATOM 673 C C . SER A 1 95 ? 9.113 10.405 -25.206 1.00 44.53 95 SER A C 1
ATOM 675 O O . SER A 1 95 ? 7.955 10.527 -24.781 1.00 44.53 95 SER A O 1
ATOM 677 N N . ALA A 1 96 ? 9.597 9.286 -25.747 1.00 50.91 96 ALA A N 1
ATOM 678 C CA . ALA A 1 96 ? 8.917 8.012 -25.634 1.00 50.91 96 ALA A CA 1
ATOM 679 C C . ALA A 1 96 ? 8.460 7.896 -24.179 1.00 50.91 96 ALA A C 1
ATOM 681 O O . ALA A 1 96 ? 9.249 8.137 -23.266 1.00 50.91 96 ALA A O 1
ATOM 682 N N . ARG A 1 97 ? 7.150 7.715 -23.985 1.00 56.16 97 ARG A N 1
ATOM 683 C CA . ARG A 1 97 ? 6.510 7.773 -22.671 1.00 56.16 97 ARG A CA 1
ATOM 684 C C . ARG A 1 97 ? 7.282 6.853 -21.733 1.00 56.16 97 ARG A C 1
ATOM 686 O O . ARG A 1 97 ? 7.225 5.644 -21.899 1.00 56.16 97 ARG A O 1
ATOM 693 N N . CYS A 1 98 ? 8.038 7.436 -20.810 1.00 73.94 98 CYS A N 1
ATOM 694 C CA . CYS A 1 98 ? 8.792 6.664 -19.842 1.00 73.94 98 CYS A CA 1
ATOM 695 C C . CYS A 1 98 ? 7.782 6.054 -18.869 1.00 73.94 98 CYS A C 1
ATOM 697 O O . CYS A 1 98 ? 7.051 6.785 -18.192 1.00 73.94 98 CYS A O 1
ATOM 699 N N . ASP A 1 99 ? 7.715 4.725 -18.827 1.00 76.88 99 ASP A N 1
ATOM 700 C CA . ASP A 1 99 ? 6.791 3.989 -17.960 1.00 76.88 99 ASP A CA 1
ATOM 701 C C . ASP A 1 99 ? 6.993 4.359 -16.486 1.00 76.88 99 ASP A C 1
ATOM 703 O O . ASP A 1 99 ? 6.034 4.469 -15.724 1.00 76.88 99 ASP A O 1
ATOM 707 N N . ALA A 1 100 ? 8.227 4.674 -16.090 1.00 76.75 100 ALA A N 1
ATOM 708 C CA . ALA A 1 100 ? 8.520 5.142 -14.744 1.00 76.75 100 ALA A CA 1
ATOM 709 C C . ALA A 1 100 ? 7.919 6.533 -14.450 1.00 76.75 100 ALA A C 1
ATOM 711 O O . ALA A 1 100 ? 7.362 6.725 -13.374 1.00 76.75 100 ALA A O 1
ATOM 712 N N . CYS A 1 101 ? 7.903 7.472 -15.406 1.00 81.94 101 CYS A N 1
ATOM 713 C CA . CYS A 1 101 ? 7.201 8.755 -15.231 1.00 81.94 101 CYS A CA 1
ATOM 714 C C . CYS A 1 101 ? 5.680 8.572 -15.102 1.00 81.94 101 CYS A C 1
ATOM 716 O O . CYS A 1 101 ? 5.009 9.326 -14.396 1.00 81.94 101 CYS A O 1
ATOM 718 N N . MET A 1 102 ? 5.119 7.566 -15.780 1.00 88.94 102 MET A N 1
ATOM 719 C CA . MET A 1 102 ? 3.706 7.220 -15.623 1.00 88.94 102 MET A CA 1
ATOM 720 C C . MET A 1 102 ? 3.439 6.617 -14.243 1.00 88.94 102 MET A C 1
ATOM 722 O O . MET A 1 102 ? 2.457 6.992 -13.605 1.00 88.94 102 MET A O 1
ATOM 726 N N . ALA A 1 103 ? 4.325 5.746 -13.752 1.00 86.88 103 ALA A N 1
ATOM 727 C CA . ALA A 1 103 ? 4.238 5.194 -12.404 1.00 86.88 103 ALA A CA 1
ATOM 728 C C . ALA A 1 103 ? 4.317 6.289 -11.330 1.00 86.88 103 ALA A C 1
ATOM 730 O O . ALA A 1 103 ? 3.490 6.296 -10.423 1.00 86.88 103 ALA A O 1
ATOM 731 N N . GLU A 1 104 ? 5.224 7.261 -11.472 1.00 89.50 104 GLU A N 1
ATOM 732 C CA . GLU A 1 104 ? 5.286 8.453 -10.613 1.00 89.50 104 GLU A CA 1
ATOM 733 C C . GLU A 1 104 ? 3.949 9.206 -10.589 1.00 89.50 104 GLU A C 1
ATOM 735 O O . GLU A 1 104 ? 3.388 9.464 -9.523 1.00 89.50 104 GLU A O 1
ATOM 740 N N . SER A 1 105 ? 3.3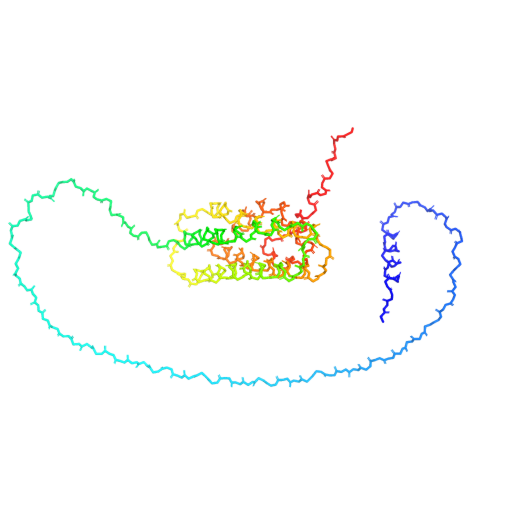73 9.489 -11.764 1.00 92.56 105 SER A N 1
ATOM 741 C CA . SER A 1 105 ? 2.074 10.163 -11.850 1.00 92.56 105 SER A CA 1
ATOM 742 C C . SER A 1 105 ? 0.939 9.345 -11.224 1.00 92.56 105 SER A C 1
ATOM 744 O O . SER A 1 105 ? 0.040 9.935 -10.626 1.00 92.56 105 SER A O 1
ATOM 746 N N . ILE A 1 106 ? 0.953 8.014 -11.358 1.00 94.00 106 ILE A N 1
ATOM 747 C CA . ILE A 1 106 ? -0.037 7.126 -10.733 1.00 94.00 106 ILE A CA 1
ATOM 748 C C . ILE A 1 106 ? 0.102 7.177 -9.212 1.00 94.00 106 ILE A C 1
ATOM 750 O O . ILE A 1 106 ? -0.901 7.308 -8.514 1.00 94.00 106 ILE A O 1
ATOM 754 N N . VAL A 1 107 ? 1.325 7.108 -8.690 1.00 93.12 107 VAL A N 1
ATOM 755 C CA . VAL A 1 107 ? 1.606 7.158 -7.250 1.00 93.12 107 VAL A CA 1
ATOM 756 C C . VAL A 1 107 ? 1.195 8.510 -6.664 1.00 93.12 107 VAL A C 1
ATOM 758 O O . VAL A 1 107 ? 0.542 8.544 -5.623 1.00 93.12 107 VAL A O 1
ATOM 761 N N . ALA A 1 108 ? 1.495 9.616 -7.346 1.00 93.50 108 ALA A N 1
ATOM 762 C CA . ALA A 1 108 ? 1.099 10.957 -6.919 1.00 93.50 108 ALA A CA 1
ATOM 763 C C . ALA A 1 108 ? -0.431 11.157 -6.911 1.00 93.50 108 ALA A C 1
ATOM 765 O O . ALA A 1 108 ? -0.975 11.736 -5.965 1.00 93.50 108 ALA A O 1
ATOM 766 N N . ASP A 1 109 ? -1.134 10.651 -7.931 1.00 95.25 109 ASP A N 1
ATOM 767 C CA . ASP A 1 109 ? -2.605 10.641 -7.990 1.00 95.25 109 ASP A CA 1
ATOM 768 C C . ASP A 1 109 ? -3.193 9.803 -6.844 1.00 95.25 109 ASP A C 1
ATOM 770 O O . ASP A 1 109 ? -4.059 10.265 -6.102 1.00 95.25 109 ASP A O 1
ATOM 774 N N . THR A 1 110 ? -2.641 8.606 -6.628 1.00 95.25 110 THR A N 1
ATOM 775 C CA . THR A 1 110 ? -3.029 7.694 -5.540 1.00 95.25 110 THR A CA 1
ATOM 776 C C . THR A 1 110 ? -2.865 8.362 -4.180 1.00 95.25 110 THR A C 1
ATOM 778 O O . THR A 1 110 ? -3.792 8.351 -3.374 1.00 95.25 110 THR A O 1
ATOM 781 N N . LEU A 1 111 ? -1.719 8.999 -3.930 1.00 95.00 111 LEU A N 1
ATOM 782 C CA . LEU A 1 111 ? -1.461 9.725 -2.689 1.00 95.00 111 LEU A CA 1
ATOM 783 C C . LEU A 1 111 ? -2.472 10.854 -2.478 1.00 95.00 111 LEU A C 1
ATOM 785 O O . LEU A 1 111 ? -3.027 10.977 -1.390 1.00 95.00 111 LEU A O 1
ATOM 789 N N . SER A 1 112 ? -2.763 11.624 -3.526 1.00 96.50 112 SER A N 1
ATOM 790 C CA . SER A 1 112 ? -3.719 12.735 -3.468 1.00 96.50 112 SER A CA 1
ATOM 791 C C . SER A 1 112 ? -5.148 12.272 -3.157 1.00 96.50 112 SER A C 1
ATOM 793 O O . SER A 1 112 ? -5.884 12.976 -2.470 1.00 96.50 112 SER A O 1
ATOM 795 N N . GLN A 1 113 ? -5.544 11.090 -3.640 1.00 96.06 113 GLN A N 1
ATOM 796 C CA . GLN A 1 113 ? -6.865 10.507 -3.379 1.00 96.06 113 GLN A CA 1
ATOM 797 C C . GLN A 1 113 ? -6.957 9.845 -2.000 1.00 96.06 113 GLN A C 1
ATOM 799 O O . GLN A 1 113 ? -7.972 9.973 -1.319 1.00 96.06 113 GLN A O 1
ATOM 804 N N . VAL A 1 114 ? -5.897 9.160 -1.566 1.00 93.50 114 VAL A N 1
ATOM 805 C CA . VAL A 1 114 ? -5.858 8.463 -0.275 1.00 93.50 114 VAL A CA 1
ATOM 806 C C . VAL A 1 114 ? -5.728 9.450 0.889 1.00 93.50 114 VAL A C 1
ATOM 808 O O . VAL A 1 114 ? -6.368 9.254 1.919 1.00 93.50 114 VAL A O 1
ATOM 811 N N . GLN A 1 115 ? -4.967 10.538 0.737 1.00 95.12 115 GLN A N 1
ATOM 812 C CA . GLN A 1 115 ? -4.715 11.514 1.803 1.00 95.12 115 GLN A CA 1
ATOM 813 C C . GLN A 1 115 ? -5.978 12.008 2.546 1.00 95.12 115 GLN A C 1
ATOM 815 O O . GLN A 1 115 ? -6.005 11.881 3.771 1.00 95.12 115 GLN A O 1
ATOM 820 N N . PRO A 1 116 ? -7.045 12.508 1.889 1.00 94.50 116 PRO A N 1
ATOM 821 C CA . PRO A 1 116 ? -8.245 12.962 2.600 1.00 94.50 116 PRO A CA 1
ATOM 822 C C . PRO A 1 116 ? -8.964 11.836 3.361 1.00 94.50 116 PRO A C 1
ATOM 824 O O . PRO A 1 116 ? -9.610 12.086 4.381 1.00 94.50 116 PRO A O 1
ATOM 827 N N . LEU A 1 117 ? -8.853 10.587 2.897 1.00 93.62 117 LEU A N 1
ATOM 828 C CA . LEU A 1 117 ? -9.416 9.427 3.592 1.00 93.62 117 LEU A CA 1
ATOM 829 C C . LEU A 1 117 ? -8.620 9.108 4.857 1.00 93.62 117 LEU A C 1
ATOM 831 O O . LEU A 1 117 ? -9.211 8.796 5.890 1.00 93.62 117 LEU A O 1
ATOM 835 N N . LEU A 1 118 ? -7.295 9.240 4.804 1.00 91.31 118 LEU A N 1
ATOM 836 C CA . LEU A 1 118 ? -6.436 9.041 5.970 1.00 91.31 118 LEU A CA 1
ATOM 837 C C . LEU A 1 118 ? -6.618 10.160 6.999 1.00 91.31 118 LEU A C 1
ATOM 839 O O . LEU A 1 118 ? -6.750 9.865 8.182 1.00 91.31 118 LEU A O 1
ATOM 843 N N . GLU A 1 119 ? -6.761 11.415 6.566 1.00 91.62 119 GLU A N 1
ATOM 844 C CA . GLU A 1 119 ? -7.126 12.531 7.453 1.00 91.62 119 GLU A CA 1
ATOM 845 C C . GLU A 1 119 ? -8.475 12.275 8.143 1.00 91.62 119 GLU A C 1
ATOM 847 O O . GLU A 1 119 ? -8.646 12.544 9.334 1.00 91.62 119 GLU A O 1
ATOM 852 N N . LYS A 1 120 ? -9.438 11.683 7.423 1.00 90.62 120 LYS A N 1
ATOM 853 C CA . LYS A 1 120 ? -10.716 11.269 8.008 1.00 90.62 120 LYS A CA 1
ATOM 854 C C . LYS A 1 120 ? -10.519 10.184 9.067 1.00 90.62 120 LYS A C 1
ATOM 856 O O . LYS A 1 120 ? -11.134 10.298 10.124 1.00 90.62 120 LYS A O 1
ATOM 861 N N . ILE A 1 121 ? -9.665 9.187 8.828 1.00 88.69 121 ILE A N 1
ATOM 862 C CA . ILE A 1 121 ? -9.324 8.147 9.813 1.00 88.69 121 ILE A CA 1
ATOM 863 C C . ILE A 1 121 ? -8.661 8.759 11.054 1.00 88.69 121 ILE A C 1
ATOM 865 O O . ILE A 1 121 ? -9.083 8.468 12.169 1.00 88.69 121 ILE A O 1
ATOM 869 N N . GLU A 1 122 ? -7.682 9.646 10.879 1.00 87.50 122 GLU A N 1
ATOM 870 C CA . GLU A 1 122 ? -6.998 10.339 11.980 1.00 87.50 122 GLU A CA 1
ATOM 871 C C . GLU A 1 122 ? -7.938 11.252 12.780 1.00 87.50 122 GLU A C 1
ATOM 873 O O . GLU A 1 122 ? -7.746 11.461 13.979 1.00 87.50 122 GLU A O 1
ATOM 878 N N . SER A 1 123 ? -8.985 11.777 12.138 1.00 88.44 123 SER A N 1
ATOM 879 C CA . SER A 1 123 ? -10.007 12.590 12.801 1.00 88.44 123 SER A CA 1
ATOM 880 C C . SER A 1 123 ? -10.968 11.775 13.677 1.00 88.44 123 SER A C 1
ATOM 882 O O . SER A 1 123 ? -11.671 12.354 14.516 1.00 88.44 123 SER A O 1
ATOM 884 N N . LEU A 1 124 ? -11.004 10.444 13.517 1.00 86.12 124 LEU A N 1
ATOM 885 C CA . LEU A 1 124 ? -11.816 9.568 14.356 1.00 86.12 124 LEU A CA 1
ATOM 886 C C . LEU A 1 124 ? -11.233 9.534 15.770 1.00 86.12 124 LEU A C 1
ATOM 888 O O . LEU A 1 124 ? -10.085 9.165 16.008 1.00 86.12 124 LEU A O 1
ATOM 892 N N . LYS A 1 125 ? -12.051 9.914 16.750 1.00 76.25 125 LYS A N 1
ATOM 893 C CA . LYS A 1 125 ? -11.669 9.835 18.160 1.00 76.25 125 LYS A CA 1
ATOM 894 C C . LYS A 1 125 ? -11.709 8.382 18.635 1.00 76.25 125 LYS A C 1
ATOM 896 O O . LYS A 1 125 ? -12.563 7.610 18.216 1.00 76.25 125 LYS A O 1
ATOM 901 N N . VAL A 1 126 ? -10.852 8.060 19.610 1.00 66.56 126 VAL A N 1
ATOM 902 C CA . VAL A 1 126 ? -10.709 6.738 20.269 1.00 66.56 126 VAL A CA 1
ATOM 903 C C . VAL A 1 126 ? -12.053 6.099 20.659 1.00 66.56 126 VAL A C 1
ATOM 905 O O . VAL A 1 126 ? -12.190 4.883 20.665 1.00 66.56 126 VAL A O 1
ATOM 908 N N . ILE A 1 127 ? -13.044 6.919 21.014 1.00 63.62 127 ILE A N 1
ATOM 909 C CA . ILE A 1 127 ? -14.327 6.481 21.579 1.00 63.62 127 ILE A CA 1
ATOM 910 C C . ILE A 1 127 ? -15.357 6.138 20.483 1.00 63.62 127 ILE A C 1
ATOM 912 O O . ILE A 1 127 ? -16.337 5.458 20.768 1.00 63.62 127 ILE A O 1
ATOM 916 N N . ASP A 1 128 ? -15.118 6.566 19.238 1.00 64.56 128 ASP A N 1
ATOM 917 C CA . ASP A 1 128 ? -16.106 6.556 18.149 1.00 64.56 128 ASP A CA 1
ATOM 918 C C . ASP A 1 128 ? -15.746 5.597 16.996 1.00 64.56 128 ASP A C 1
ATOM 920 O O . ASP A 1 128 ? -16.417 5.595 15.961 1.00 64.56 128 ASP A O 1
ATOM 924 N N . ILE A 1 129 ? -14.704 4.765 17.138 1.00 75.81 129 ILE A N 1
ATOM 925 C CA . ILE A 1 129 ? -14.339 3.780 16.105 1.00 75.81 129 ILE A CA 1
ATOM 926 C C . ILE A 1 129 ? -15.271 2.573 16.204 1.00 75.81 129 ILE A C 1
ATOM 928 O O . ILE A 1 129 ? -14.948 1.522 16.757 1.00 75.81 129 ILE A O 1
ATOM 932 N N . ALA A 1 130 ? -16.467 2.751 15.653 1.00 83.56 130 ALA A N 1
ATOM 933 C CA . ALA A 1 130 ? -17.318 1.653 15.237 1.00 83.56 130 ALA A CA 1
ATOM 934 C C . ALA A 1 130 ? -16.830 1.122 13.885 1.00 83.56 130 ALA A C 1
ATOM 936 O O . ALA A 1 130 ? -16.444 1.896 13.003 1.00 83.56 130 ALA A O 1
ATOM 937 N N . ILE A 1 131 ? -16.892 -0.200 13.709 1.00 83.94 131 ILE A N 1
ATOM 938 C CA . ILE A 1 131 ? -16.501 -0.852 12.453 1.00 83.94 131 ILE A CA 1
ATOM 939 C C . ILE A 1 131 ? -17.302 -0.288 11.270 1.00 83.94 131 ILE A C 1
ATOM 941 O O . ILE A 1 131 ? -16.726 -0.001 10.230 1.00 83.94 131 ILE A O 1
ATOM 945 N N . GLU A 1 132 ? -18.582 0.027 11.494 1.00 88.00 132 GLU A N 1
ATOM 946 C CA . GLU A 1 132 ? -19.513 0.600 10.511 1.00 88.00 132 GLU A CA 1
ATOM 947 C C . GLU A 1 132 ? -19.054 1.958 9.949 1.00 88.00 132 GLU A C 1
ATOM 949 O O . GLU A 1 132 ? -19.389 2.311 8.820 1.00 88.00 132 GLU A O 1
ATOM 954 N N . THR A 1 133 ? -18.275 2.725 10.718 1.00 88.62 133 THR A N 1
ATOM 955 C CA . THR A 1 133 ? -17.734 4.025 10.287 1.00 88.62 133 THR A CA 1
ATOM 956 C C . THR A 1 133 ? -16.396 3.866 9.568 1.00 88.62 133 THR A C 1
ATOM 958 O O . THR A 1 133 ? -16.091 4.623 8.646 1.00 88.62 133 THR A O 1
ATOM 961 N N . LEU A 1 134 ? -15.586 2.898 10.002 1.00 89.88 134 LEU A N 1
ATOM 962 C CA . LEU A 1 134 ? -14.226 2.680 9.518 1.00 89.88 134 LEU A CA 1
ATOM 963 C C . LEU A 1 134 ? -14.191 1.865 8.216 1.00 89.88 134 LEU A C 1
ATOM 965 O O . LEU A 1 134 ? -13.447 2.201 7.298 1.00 89.88 134 LEU A O 1
ATOM 969 N N . GLU A 1 135 ? -15.016 0.825 8.130 1.00 91.88 135 GLU A N 1
ATOM 970 C CA . GLU A 1 135 ? -15.138 -0.077 6.984 1.00 91.88 135 GLU A CA 1
ATOM 971 C C . GLU A 1 135 ? -15.326 0.635 5.642 1.00 91.88 135 GLU A C 1
ATOM 973 O O . GLU A 1 135 ? -14.529 0.374 4.739 1.00 91.88 135 GLU A O 1
ATOM 978 N N . PRO A 1 136 ? -16.273 1.579 5.469 1.00 94.06 136 PRO A N 1
ATOM 979 C CA . PRO A 1 136 ? -16.421 2.257 4.185 1.00 94.06 136 PRO A CA 1
ATOM 980 C C . PRO A 1 136 ? -15.175 3.064 3.795 1.00 94.06 136 PRO A C 1
ATOM 982 O O . PRO A 1 136 ? -14.839 3.118 2.617 1.00 94.06 136 PRO A O 1
ATOM 985 N N . VAL A 1 137 ? -14.468 3.655 4.766 1.00 93.25 137 VAL A N 1
ATOM 986 C CA . VAL A 1 137 ? -13.265 4.460 4.495 1.00 93.25 137 VAL A CA 1
ATOM 987 C C . VAL A 1 137 ? -12.094 3.567 4.088 1.00 93.25 137 VAL A C 1
ATOM 989 O O . VAL A 1 137 ? -11.405 3.865 3.117 1.00 93.25 137 VAL A O 1
ATOM 992 N N . LEU A 1 138 ? -11.888 2.445 4.783 1.00 92.94 138 LEU A N 1
ATOM 993 C CA . LEU A 1 138 ? -10.835 1.490 4.427 1.00 92.94 138 LEU A CA 1
ATOM 994 C C . LEU A 1 138 ? -11.113 0.790 3.095 1.00 92.94 138 LEU A C 1
ATOM 996 O O . LEU A 1 138 ? -10.185 0.611 2.313 1.00 92.94 138 LEU A O 1
ATOM 1000 N N . ASN A 1 139 ? -12.370 0.462 2.795 1.00 93.44 139 ASN A N 1
ATOM 1001 C CA . ASN A 1 139 ? -12.751 -0.095 1.496 1.00 93.44 139 ASN A CA 1
ATOM 1002 C C . ASN A 1 139 ? -12.455 0.876 0.344 1.00 93.44 139 ASN A C 1
ATOM 1004 O O . ASN A 1 139 ? -12.033 0.449 -0.729 1.00 93.44 139 ASN A O 1
ATOM 1008 N N . GLU A 1 140 ? -12.629 2.180 0.564 1.00 95.62 140 GLU A N 1
ATOM 1009 C CA . GLU A 1 140 ? -12.272 3.201 -0.422 1.00 95.62 140 GLU A CA 1
ATOM 1010 C C . GLU A 1 140 ? -10.749 3.288 -0.622 1.00 95.62 140 GLU A C 1
ATOM 1012 O O . GLU A 1 140 ? -10.283 3.283 -1.761 1.00 95.62 140 GLU A O 1
ATOM 1017 N N . VAL A 1 141 ? -9.959 3.247 0.461 1.00 94.38 141 VAL A N 1
ATOM 1018 C CA . VAL A 1 141 ? -8.487 3.160 0.381 1.00 94.38 141 VAL A CA 1
ATOM 1019 C C . VAL A 1 141 ? -8.045 1.902 -0.378 1.00 94.38 141 VAL A C 1
ATOM 1021 O O . VAL A 1 141 ? -7.204 1.994 -1.271 1.00 94.38 141 VAL A O 1
ATOM 1024 N N . ILE A 1 142 ? -8.642 0.741 -0.083 1.00 94.31 142 ILE A N 1
ATOM 1025 C CA . ILE A 1 142 ? -8.383 -0.527 -0.785 1.00 94.31 142 ILE A CA 1
ATOM 1026 C C . ILE A 1 142 ? -8.657 -0.383 -2.281 1.00 94.31 142 ILE A C 1
ATOM 1028 O O . ILE A 1 142 ? -7.826 -0.787 -3.095 1.00 94.31 142 ILE A O 1
ATOM 1032 N N . ALA A 1 143 ? -9.800 0.198 -2.651 1.00 96.00 143 ALA A N 1
ATOM 1033 C CA . ALA A 1 143 ? -10.181 0.376 -4.046 1.00 96.00 143 ALA A CA 1
ATOM 1034 C C . ALA A 1 143 ? -9.203 1.294 -4.795 1.00 96.00 143 ALA A C 1
ATOM 1036 O O . ALA A 1 143 ? -8.806 0.976 -5.917 1.00 96.00 143 ALA A O 1
ATOM 1037 N N . ILE A 1 144 ? -8.767 2.393 -4.168 1.00 96.00 144 ILE A N 1
ATOM 1038 C CA . ILE A 1 144 ? -7.797 3.324 -4.758 1.00 96.00 144 ILE A CA 1
ATOM 1039 C C . ILE A 1 144 ? -6.433 2.643 -4.952 1.00 96.00 144 ILE A C 1
ATOM 1041 O O . ILE A 1 144 ? -5.872 2.705 -6.047 1.00 96.00 144 ILE A O 1
ATOM 1045 N N . LEU A 1 145 ? -5.919 1.944 -3.933 1.00 95.75 145 LEU A N 1
ATOM 1046 C CA . LEU A 1 145 ? -4.638 1.227 -4.012 1.00 95.75 145 LEU A CA 1
ATOM 1047 C C . LEU A 1 145 ? -4.675 0.080 -5.032 1.00 95.75 145 LEU A C 1
ATOM 1049 O O . LEU A 1 145 ? -3.724 -0.104 -5.793 1.00 95.75 145 LEU A O 1
ATOM 1053 N N . SER A 1 146 ? -5.783 -0.661 -5.098 1.00 96.19 146 SER A N 1
ATOM 1054 C CA . SER A 1 146 ? -5.971 -1.733 -6.085 1.00 96.19 146 SER A CA 1
ATOM 1055 C C . SER A 1 146 ? -6.018 -1.164 -7.505 1.00 96.19 146 SER A C 1
ATOM 1057 O O . SER A 1 146 ? -5.309 -1.637 -8.387 1.00 96.19 146 SER A O 1
ATOM 1059 N N . GLY A 1 147 ? -6.760 -0.073 -7.719 1.00 94.69 147 GLY A N 1
ATOM 1060 C CA . GLY A 1 147 ? -6.798 0.606 -9.014 1.00 94.69 147 GLY A CA 1
ATOM 1061 C C . GLY A 1 147 ? -5.438 1.178 -9.430 1.00 94.69 147 GLY A C 1
ATOM 1062 O O . GLY A 1 147 ? -5.091 1.154 -10.611 1.00 94.69 147 GLY A O 1
ATOM 1063 N N . ALA A 1 148 ? -4.637 1.666 -8.479 1.00 94.69 148 ALA A N 1
ATOM 1064 C CA . ALA A 1 148 ? -3.258 2.075 -8.733 1.00 94.69 148 ALA A CA 1
ATOM 1065 C C . ALA A 1 148 ? -2.382 0.885 -9.148 1.00 94.69 148 ALA A C 1
ATOM 1067 O O . ALA A 1 148 ? -1.620 0.985 -10.110 1.00 94.69 148 ALA A O 1
ATOM 1068 N N . THR A 1 149 ? -2.541 -0.250 -8.467 1.00 95.19 149 THR A N 1
ATOM 1069 C CA . THR A 1 149 ? -1.843 -1.507 -8.765 1.00 95.19 149 THR A CA 1
ATOM 1070 C C . THR A 1 149 ? -2.148 -1.981 -10.183 1.00 95.19 149 THR A C 1
ATOM 1072 O O . THR A 1 149 ? -1.225 -2.257 -10.945 1.00 95.19 149 THR A O 1
ATOM 1075 N N . ASP A 1 150 ? -3.421 -1.984 -10.584 1.00 95.38 150 ASP A N 1
ATOM 1076 C CA . ASP A 1 150 ? -3.842 -2.351 -11.940 1.00 95.38 150 ASP A CA 1
ATOM 1077 C C . ASP A 1 150 ? -3.217 -1.436 -13.001 1.00 95.38 150 ASP A C 1
ATOM 1079 O O . ASP A 1 150 ? -2.715 -1.910 -14.024 1.00 95.38 150 ASP A O 1
ATOM 1083 N N . LYS A 1 151 ? -3.193 -0.120 -12.746 1.00 93.31 151 LYS A N 1
ATOM 1084 C CA . LYS A 1 151 ? -2.554 0.855 -13.642 1.00 93.31 151 LYS A CA 1
ATOM 1085 C C . LYS A 1 151 ? -1.048 0.608 -13.766 1.00 93.31 151 LYS A C 1
ATOM 1087 O O . LYS A 1 151 ? -0.539 0.666 -14.878 1.00 93.31 151 LYS A O 1
ATOM 1092 N N . VAL A 1 152 ? -0.342 0.326 -12.666 1.00 92.00 152 VAL A N 1
ATOM 1093 C CA . VAL A 1 152 ? 1.102 0.021 -12.690 1.00 92.00 152 VAL A CA 1
ATOM 1094 C C . VAL A 1 152 ? 1.369 -1.301 -13.409 1.00 92.00 152 VAL A C 1
ATOM 1096 O O . VAL A 1 152 ? 2.256 -1.364 -14.254 1.00 92.00 152 VAL A O 1
ATOM 1099 N N . ASN A 1 153 ? 0.576 -2.341 -13.151 1.00 91.19 153 ASN A N 1
ATOM 1100 C CA . ASN A 1 153 ? 0.709 -3.633 -13.828 1.00 91.19 153 ASN A CA 1
ATOM 1101 C C . ASN A 1 153 ? 0.481 -3.535 -15.339 1.00 91.19 153 ASN A C 1
ATOM 1103 O O . ASN A 1 153 ? 1.160 -4.216 -16.108 1.00 91.19 153 ASN A O 1
ATOM 1107 N N . ALA A 1 154 ? -0.414 -2.649 -15.782 1.00 90.44 154 ALA A N 1
ATOM 1108 C CA . ALA A 1 154 ? -0.594 -2.368 -17.202 1.00 90.44 154 ALA A CA 1
ATOM 1109 C C . ALA A 1 154 ? 0.673 -1.787 -17.863 1.00 90.44 154 ALA A C 1
ATOM 1111 O O . ALA A 1 154 ? 0.868 -2.006 -19.056 1.00 90.44 154 ALA A O 1
ATOM 1112 N N . LEU A 1 155 ? 1.542 -1.105 -17.103 1.00 86.81 155 LEU A N 1
ATOM 1113 C CA . LEU A 1 155 ? 2.836 -0.598 -17.582 1.00 86.81 155 LEU A CA 1
ATOM 1114 C C . LEU A 1 155 ? 3.911 -1.694 -17.640 1.00 86.81 155 LEU A C 1
ATOM 1116 O O . LEU A 1 155 ? 4.766 -1.677 -18.513 1.00 86.81 155 LEU A O 1
ATOM 1120 N N . VAL A 1 156 ? 3.864 -2.693 -16.751 1.00 83.19 156 VAL A N 1
ATOM 1121 C CA . VAL A 1 156 ? 4.838 -3.809 -16.754 1.00 83.19 156 VAL A CA 1
ATOM 1122 C C . VAL A 1 156 ? 4.743 -4.634 -18.051 1.00 83.19 156 VAL A C 1
ATOM 1124 O O . VAL A 1 156 ? 5.729 -5.209 -18.508 1.00 83.19 156 VAL A O 1
ATOM 1127 N N . GLY A 1 157 ? 3.559 -4.684 -18.670 1.00 70.06 157 GLY A N 1
ATOM 1128 C CA . GLY A 1 157 ? 3.294 -5.456 -19.887 1.00 70.06 157 GL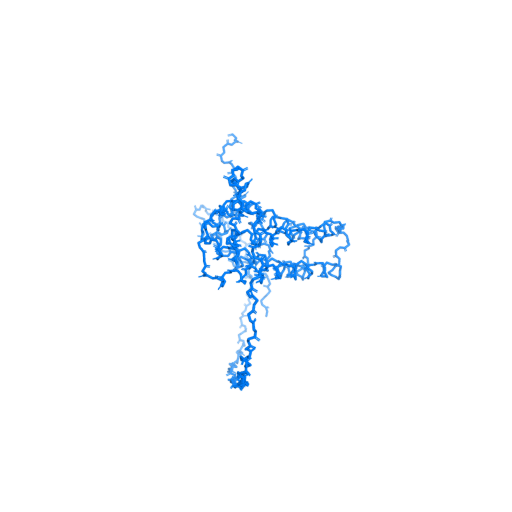Y A CA 1
ATOM 1129 C C . GLY A 1 157 ? 3.652 -4.770 -21.211 1.00 70.06 157 GLY A C 1
ATOM 1130 O O . GLY A 1 157 ? 3.619 -5.435 -22.245 1.00 70.06 157 GLY A O 1
ATOM 1131 N N . THR A 1 158 ? 3.999 -3.478 -21.226 1.00 69.12 158 THR A N 1
ATOM 1132 C CA . THR A 1 158 ? 4.232 -2.705 -22.466 1.00 69.12 158 THR A CA 1
ATOM 1133 C C . THR A 1 158 ? 5.668 -2.786 -22.994 1.00 69.12 158 THR A C 1
ATOM 1135 O O . THR A 1 158 ? 6.076 -1.915 -23.753 1.00 69.12 158 THR A O 1
ATOM 1138 N N . GLY A 1 159 ? 6.404 -3.844 -22.624 1.00 56.19 159 GLY A N 1
ATOM 1139 C CA . GLY A 1 159 ? 7.855 -4.065 -22.749 1.00 56.19 159 GLY A CA 1
ATOM 1140 C C . GLY A 1 159 ? 8.526 -3.941 -24.127 1.00 56.19 159 GLY A C 1
ATOM 1141 O O . GLY A 1 159 ? 9.225 -4.849 -24.566 1.00 56.19 159 GLY A O 1
ATOM 1142 N N . GLU A 1 160 ? 8.422 -2.779 -24.750 1.00 51.44 160 GLU A N 1
ATOM 1143 C CA . GLU A 1 160 ? 9.374 -2.233 -25.705 1.00 51.44 160 GLU A CA 1
ATOM 1144 C C . GLU A 1 160 ? 9.578 -0.777 -25.301 1.00 51.44 160 GLU A C 1
ATOM 1146 O O . GLU A 1 160 ? 8.773 0.061 -25.680 1.00 51.44 160 GLU A O 1
ATOM 1151 N N . ASN A 1 161 ? 10.576 -0.480 -24.466 1.00 47.88 161 ASN A N 1
ATOM 1152 C CA . ASN A 1 161 ? 11.418 0.722 -24.527 1.00 47.88 161 ASN A CA 1
ATOM 1153 C C . ASN A 1 161 ? 12.235 0.843 -23.239 1.00 47.88 161 ASN A C 1
ATOM 1155 O O . ASN A 1 161 ? 11.753 0.608 -22.136 1.00 47.88 161 ASN A O 1
ATOM 1159 N N . ALA A 1 162 ? 13.513 1.160 -23.422 1.00 50.22 162 ALA A N 1
ATOM 1160 C CA . ALA A 1 162 ? 14.495 1.300 -22.365 1.00 50.22 162 ALA A CA 1
ATOM 1161 C C . ALA A 1 162 ? 13.989 2.248 -21.268 1.00 50.22 162 ALA A C 1
ATOM 1163 O O . ALA A 1 162 ? 13.605 3.383 -21.552 1.00 50.22 162 ALA A O 1
ATOM 1164 N N . VAL A 1 163 ? 14.029 1.779 -20.019 1.00 54.50 163 VAL A N 1
ATOM 1165 C CA . VAL A 1 163 ? 13.954 2.620 -18.819 1.00 54.50 163 VAL A CA 1
ATOM 1166 C C . VAL A 1 163 ? 15.258 3.422 -18.746 1.00 54.50 163 VAL A C 1
ATOM 1168 O O . VAL A 1 163 ? 16.109 3.173 -17.901 1.00 54.50 163 VAL A O 1
ATOM 1171 N N . ASP A 1 164 ? 15.462 4.329 -19.697 1.00 60.31 164 ASP A N 1
ATOM 1172 C CA . ASP A 1 164 ? 16.502 5.343 -19.616 1.00 60.31 164 ASP A CA 1
ATOM 1173 C C . ASP A 1 164 ? 15.855 6.586 -18.988 1.00 60.31 164 ASP A C 1
ATOM 1175 O O . ASP A 1 164 ? 14.901 7.149 -19.522 1.00 60.31 164 ASP A O 1
ATOM 1179 N N . ASP A 1 165 ? 16.360 6.936 -17.800 1.00 61.38 165 ASP A N 1
ATOM 1180 C CA . ASP A 1 165 ? 16.338 8.251 -17.132 1.00 61.38 165 ASP A CA 1
ATOM 1181 C C . ASP A 1 165 ? 15.577 8.402 -15.804 1.00 61.38 165 ASP A C 1
ATOM 1183 O O . ASP A 1 165 ? 15.910 9.320 -15.051 1.00 61.38 165 ASP A O 1
ATOM 1187 N N . VAL A 1 166 ? 14.647 7.522 -15.411 1.00 67.25 166 VAL A N 1
ATOM 1188 C CA . VAL A 1 166 ? 14.088 7.612 -14.042 1.00 67.25 166 VAL A CA 1
ATOM 1189 C C . VAL A 1 166 ? 14.943 6.806 -13.078 1.00 67.25 166 VAL A C 1
ATOM 1191 O O . VAL A 1 166 ? 14.980 5.576 -13.113 1.00 67.25 166 VAL A O 1
ATOM 1194 N N . SER A 1 167 ? 15.636 7.514 -12.186 1.00 85.31 167 SER A N 1
ATOM 1195 C CA . SER A 1 167 ? 16.379 6.858 -11.117 1.00 85.31 167 SER A CA 1
ATOM 1196 C C . SER A 1 167 ? 15.409 6.123 -10.187 1.00 85.31 167 SER A C 1
ATOM 1198 O O . SER A 1 167 ? 14.443 6.701 -9.688 1.00 85.31 167 SER A O 1
ATOM 1200 N N . VAL A 1 168 ? 15.703 4.853 -9.908 1.00 89.50 168 VAL A N 1
ATOM 1201 C CA . VAL A 1 168 ? 14.997 4.038 -8.902 1.00 89.50 168 VAL A CA 1
ATOM 1202 C C . VAL A 1 168 ? 14.883 4.776 -7.561 1.00 89.50 168 VAL A C 1
ATOM 1204 O O . VAL A 1 168 ? 13.894 4.631 -6.848 1.00 89.50 168 VAL A O 1
ATOM 1207 N N . GLU A 1 169 ? 15.886 5.594 -7.232 1.00 90.31 169 GLU A N 1
ATOM 1208 C CA . GLU A 1 169 ? 15.912 6.419 -6.027 1.00 90.31 169 GLU A CA 1
ATOM 1209 C C . GLU A 1 169 ? 14.828 7.504 -6.012 1.00 90.31 169 GLU A C 1
ATOM 1211 O O . GLU A 1 169 ? 14.185 7.698 -4.981 1.00 90.31 169 GLU A O 1
ATOM 1216 N N . GLU A 1 170 ? 14.599 8.194 -7.129 1.00 89.81 170 GLU A N 1
ATOM 1217 C CA . GLU A 1 170 ? 13.577 9.242 -7.209 1.00 89.81 170 GLU A CA 1
ATOM 1218 C C . GLU A 1 170 ? 12.170 8.652 -7.115 1.00 89.81 170 GLU A C 1
ATOM 1220 O O . GLU A 1 170 ? 11.353 9.120 -6.320 1.00 89.81 170 GLU A O 1
ATOM 1225 N N . LEU A 1 171 ? 11.920 7.541 -7.813 1.00 90.31 171 LEU A N 1
ATOM 1226 C CA . LEU A 1 171 ? 10.652 6.830 -7.685 1.00 90.31 171 LEU A CA 1
ATOM 1227 C C . LEU A 1 171 ? 10.439 6.331 -6.247 1.00 90.31 171 LEU A C 1
ATOM 1229 O O . LEU A 1 171 ? 9.353 6.483 -5.691 1.00 90.31 171 LEU A O 1
ATOM 1233 N N . ALA A 1 172 ? 11.476 5.792 -5.596 1.00 92.94 172 ALA A N 1
ATOM 1234 C CA . ALA A 1 172 ? 11.381 5.369 -4.200 1.00 92.94 172 ALA A CA 1
ATOM 1235 C C . ALA A 1 172 ? 11.051 6.539 -3.255 1.00 92.94 172 ALA A C 1
ATOM 1237 O O . ALA A 1 172 ? 10.246 6.370 -2.339 1.00 92.94 172 ALA A O 1
ATOM 1238 N N . LYS A 1 173 ? 11.592 7.741 -3.501 1.00 93.06 173 LYS A N 1
ATOM 1239 C CA . LYS A 1 173 ? 11.243 8.962 -2.749 1.00 93.06 173 LYS A CA 1
ATOM 1240 C C . LYS A 1 173 ? 9.790 9.390 -2.922 1.00 93.06 173 LYS A C 1
ATOM 1242 O O . LYS A 1 173 ? 9.254 9.996 -2.000 1.00 93.06 173 LYS A O 1
ATOM 1247 N N . GLN A 1 174 ? 9.152 9.067 -4.044 1.00 91.44 174 GLN A N 1
ATOM 1248 C CA . GLN A 1 174 ? 7.730 9.349 -4.260 1.00 91.44 174 GLN A CA 1
ATOM 1249 C C . GLN A 1 174 ? 6.812 8.263 -3.682 1.00 91.44 174 GLN A C 1
ATOM 1251 O O . GLN A 1 174 ? 5.751 8.570 -3.139 1.00 91.44 174 GLN A O 1
ATOM 1256 N N . VAL A 1 175 ? 7.228 6.996 -3.743 1.00 93.44 175 VAL A N 1
ATOM 1257 C CA . VAL A 1 175 ? 6.444 5.855 -3.243 1.00 93.44 175 VAL A CA 1
ATOM 1258 C C . VAL A 1 175 ? 6.527 5.721 -1.719 1.00 93.44 175 VAL A C 1
ATOM 1260 O O . VAL A 1 175 ? 5.533 5.379 -1.078 1.00 93.44 175 VAL A O 1
ATOM 1263 N N . ALA A 1 176 ? 7.680 6.016 -1.108 1.00 94.81 176 ALA A N 1
ATOM 1264 C CA . ALA A 1 176 ? 7.865 5.871 0.338 1.00 94.81 176 ALA A CA 1
ATOM 1265 C C . ALA A 1 176 ? 6.872 6.703 1.169 1.00 94.81 176 ALA A C 1
ATOM 1267 O O . ALA A 1 176 ? 6.336 6.152 2.131 1.00 94.81 176 ALA A O 1
ATOM 1268 N N . PRO A 1 177 ? 6.584 7.981 0.841 1.00 94.19 177 PRO A N 1
ATOM 1269 C CA . PRO A 1 177 ? 5.536 8.748 1.503 1.00 94.19 177 PRO A CA 1
ATOM 1270 C C . PRO A 1 177 ? 4.182 8.049 1.448 1.00 94.19 177 PRO A C 1
ATOM 1272 O O . PRO A 1 177 ? 3.583 7.867 2.496 1.00 94.19 177 PRO A O 1
ATOM 1275 N N . LEU A 1 178 ? 3.740 7.573 0.278 1.00 93.94 178 LEU A N 1
ATOM 1276 C CA . LEU A 1 178 ? 2.465 6.861 0.145 1.00 93.94 178 LEU A CA 1
ATOM 1277 C C . LEU A 1 178 ? 2.388 5.645 1.073 1.00 93.94 178 LEU A C 1
ATOM 1279 O O . LEU A 1 178 ? 1.434 5.519 1.841 1.00 93.94 178 LEU A O 1
ATOM 1283 N N . ILE A 1 179 ? 3.411 4.786 1.047 1.00 94.19 179 ILE A N 1
ATOM 1284 C CA . ILE A 1 179 ? 3.474 3.604 1.914 1.00 94.19 179 ILE A CA 1
ATOM 1285 C C . ILE A 1 179 ? 3.453 4.019 3.388 1.00 94.19 179 ILE A C 1
ATOM 1287 O O . ILE A 1 179 ? 2.643 3.514 4.160 1.00 94.19 179 ILE A O 1
ATOM 1291 N N . ASN A 1 180 ? 4.309 4.961 3.788 1.00 94.19 180 ASN A N 1
ATOM 1292 C CA . ASN A 1 180 ? 4.405 5.402 5.178 1.00 94.19 180 ASN A CA 1
ATOM 1293 C C . ASN A 1 180 ? 3.120 6.069 5.679 1.00 94.19 180 ASN A C 1
ATOM 1295 O O . ASN A 1 180 ? 2.746 5.847 6.827 1.00 94.19 180 ASN A O 1
ATOM 1299 N N . THR A 1 181 ? 2.434 6.857 4.850 1.00 91.94 181 THR A N 1
ATOM 1300 C CA . THR A 1 181 ? 1.174 7.504 5.229 1.00 91.94 181 THR A CA 1
ATOM 1301 C C . THR A 1 181 ? 0.074 6.461 5.418 1.00 91.94 181 THR A C 1
ATOM 1303 O O . THR A 1 181 ? -0.597 6.481 6.447 1.00 91.94 181 THR A O 1
ATOM 1306 N N . VAL A 1 182 ? -0.074 5.504 4.493 1.00 93.25 182 VAL A N 1
ATOM 1307 C CA . VAL A 1 182 ? -1.065 4.424 4.638 1.00 93.25 182 VAL A CA 1
ATOM 1308 C C . VAL A 1 182 ? -0.760 3.580 5.873 1.00 93.25 182 VAL A C 1
ATOM 1310 O O . VAL A 1 182 ? -1.620 3.449 6.739 1.00 93.25 182 VAL A O 1
ATOM 1313 N N . LEU A 1 183 ? 0.464 3.061 6.012 1.00 92.62 183 LEU A N 1
ATOM 1314 C CA . LEU A 1 183 ? 0.847 2.245 7.170 1.00 92.62 183 LEU A CA 1
ATOM 1315 C C . LEU A 1 183 ? 0.713 3.024 8.487 1.00 92.62 183 LEU A C 1
ATOM 1317 O O . LEU A 1 183 ? 0.249 2.465 9.474 1.00 92.62 183 LEU A O 1
ATOM 1321 N N . GLY A 1 184 ? 1.073 4.309 8.506 1.00 91.62 184 GLY A N 1
ATOM 1322 C CA . GLY A 1 184 ? 0.927 5.171 9.678 1.00 91.62 184 GLY A CA 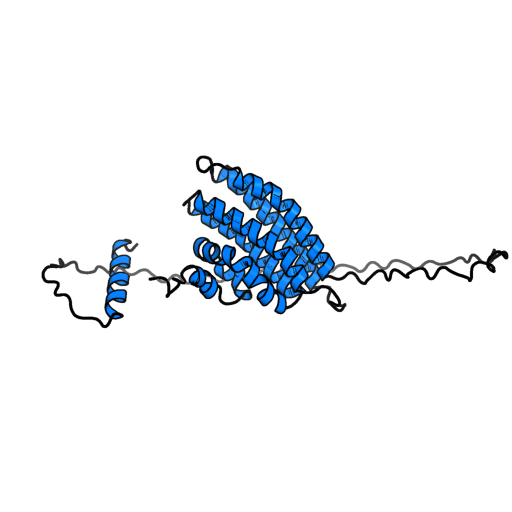1
ATOM 1323 C C . GLY A 1 184 ? -0.533 5.349 10.094 1.00 91.62 184 GLY A C 1
ATOM 1324 O O . GLY A 1 184 ? -0.853 5.242 11.276 1.00 91.62 184 GLY A O 1
ATOM 1325 N N . ALA A 1 185 ? -1.438 5.533 9.133 1.00 90.19 185 ALA A N 1
ATOM 1326 C CA . ALA A 1 185 ? -2.868 5.590 9.412 1.00 90.19 185 ALA A CA 1
ATOM 1327 C C . ALA A 1 185 ? -3.408 4.244 9.927 1.00 90.19 185 ALA A C 1
ATOM 1329 O O . ALA A 1 185 ? -4.183 4.227 10.883 1.00 90.19 185 ALA A O 1
ATOM 1330 N N . LEU A 1 186 ? -2.967 3.113 9.360 1.00 91.75 186 LEU A N 1
ATOM 1331 C CA . LEU A 1 186 ? -3.335 1.781 9.859 1.00 91.75 186 LEU A CA 1
ATOM 1332 C C . LEU A 1 186 ? -2.828 1.556 11.297 1.00 91.75 186 LEU A C 1
ATOM 1334 O O . LEU A 1 186 ? -3.581 1.055 12.133 1.00 91.75 186 LEU A O 1
ATOM 1338 N N . ASP A 1 187 ? -1.596 1.974 11.612 1.00 91.06 187 ASP A N 1
ATOM 1339 C CA . ASP A 1 187 ? -1.013 1.912 12.964 1.00 91.06 187 ASP A CA 1
ATOM 1340 C C . ASP A 1 187 ? -1.809 2.769 13.955 1.00 91.06 187 ASP A C 1
ATOM 1342 O O . ASP A 1 187 ? -2.106 2.337 15.072 1.00 91.06 187 ASP A O 1
ATOM 1346 N N . CYS A 1 188 ? -2.219 3.970 13.536 1.00 88.44 188 CYS A N 1
ATOM 1347 C CA . CYS A 1 188 ? -3.109 4.819 14.319 1.00 88.44 188 CYS A CA 1
ATOM 1348 C C . CYS A 1 188 ? -4.410 4.085 14.654 1.00 88.44 188 CYS A C 1
ATOM 1350 O O . CYS A 1 188 ? -4.779 4.036 15.823 1.00 88.44 188 CYS A O 1
ATOM 1352 N N . VAL A 1 189 ? -5.075 3.450 13.684 1.00 89.25 189 VAL A N 1
ATOM 1353 C CA . VAL A 1 189 ? -6.313 2.700 13.960 1.00 89.25 189 VAL A CA 1
ATOM 1354 C C . VAL A 1 189 ? -6.060 1.519 14.896 1.00 89.25 189 VAL A C 1
ATOM 1356 O O . VAL A 1 189 ? -6.807 1.356 15.861 1.00 89.25 189 VAL A O 1
ATOM 1359 N N . LEU A 1 190 ? -4.997 0.737 14.677 1.00 89.62 190 LEU A N 1
ATOM 1360 C CA . LEU A 1 190 ? -4.629 -0.384 15.555 1.00 89.62 190 LEU A CA 1
ATOM 1361 C C . LEU A 1 190 ? -4.414 0.053 17.005 1.00 89.62 190 LEU A C 1
ATOM 1363 O O . LEU A 1 190 ? -4.813 -0.639 17.938 1.00 89.62 190 LEU A O 1
ATOM 1367 N N . LYS A 1 191 ? -3.812 1.223 17.228 1.00 88.31 191 LYS A N 1
ATOM 1368 C CA . LYS A 1 191 ? -3.620 1.764 18.581 1.00 88.31 191 LYS A CA 1
ATOM 1369 C C . LYS A 1 191 ? -4.931 2.146 19.261 1.00 88.31 191 LYS A C 1
ATOM 1371 O O . LYS A 1 191 ? -4.998 2.150 20.491 1.00 88.31 191 LYS A O 1
ATOM 1376 N N . LEU A 1 192 ? -5.959 2.475 18.483 1.00 85.88 192 LEU A N 1
ATOM 1377 C CA . LEU A 1 192 ? -7.250 2.929 18.992 1.00 85.88 192 LEU A CA 1
ATOM 1378 C C . LEU A 1 192 ? -8.201 1.769 19.305 1.00 85.88 192 LEU A C 1
ATOM 1380 O O . LEU A 1 192 ? -9.112 1.940 20.113 1.00 85.88 192 LEU A O 1
ATOM 1384 N N . THR A 1 193 ? -7.990 0.586 18.722 1.00 83.12 193 THR A N 1
ATOM 1385 C CA . THR A 1 193 ? -8.884 -0.561 18.909 1.00 83.12 193 THR A CA 1
ATOM 1386 C C . THR A 1 193 ? -8.151 -1.898 18.948 1.00 83.12 193 THR A C 1
ATOM 1388 O O . THR A 1 193 ? -7.231 -2.153 18.185 1.00 83.12 193 THR A O 1
ATOM 1391 N N . LYS A 1 194 ? -8.601 -2.792 19.835 1.00 82.12 194 LYS A N 1
ATOM 1392 C CA . LYS A 1 194 ? -8.113 -4.182 19.937 1.00 82.12 194 LYS A CA 1
ATOM 1393 C C . LYS A 1 194 ? -9.101 -5.190 19.347 1.00 82.12 194 LYS A C 1
ATOM 1395 O O . LYS A 1 194 ? -9.082 -6.360 19.719 1.00 82.12 194 LYS A O 1
ATOM 1400 N N . ASN A 1 195 ? -10.027 -4.718 18.517 1.00 87.31 195 ASN A N 1
ATOM 1401 C CA . ASN A 1 195 ? -11.037 -5.565 17.903 1.00 87.31 195 ASN A CA 1
ATOM 1402 C C . ASN A 1 195 ? -10.415 -6.374 16.753 1.00 87.31 195 ASN A C 1
ATOM 1404 O O . ASN A 1 195 ? -9.902 -5.793 15.799 1.00 87.31 195 ASN A O 1
ATOM 1408 N N . GLU A 1 196 ? -10.508 -7.701 16.840 1.00 88.56 196 GLU A N 1
ATOM 1409 C CA . GLU A 1 196 ? -9.985 -8.638 15.841 1.00 88.56 196 GLU A CA 1
ATOM 1410 C C . GLU A 1 196 ? -10.577 -8.407 14.441 1.00 88.56 196 GLU A C 1
ATOM 1412 O O . GLU A 1 196 ? -9.863 -8.515 13.445 1.00 88.56 196 GLU A O 1
ATOM 1417 N N . ASP A 1 197 ? -11.855 -8.031 14.348 1.00 89.38 197 ASP A N 1
ATOM 1418 C CA . ASP A 1 197 ? -12.510 -7.751 13.068 1.00 89.38 197 ASP A CA 1
ATOM 1419 C C . ASP A 1 197 ? -11.912 -6.506 12.402 1.00 89.38 197 ASP A C 1
ATOM 1421 O O . ASP A 1 197 ? -11.707 -6.479 11.188 1.00 89.38 197 ASP A O 1
ATOM 1425 N N . ILE A 1 198 ? -11.543 -5.499 13.201 1.00 88.56 198 ILE A N 1
ATOM 1426 C CA . ILE A 1 198 ? -10.840 -4.316 12.695 1.00 88.56 198 ILE A CA 1
ATOM 1427 C C . ILE A 1 198 ? -9.415 -4.686 12.282 1.00 88.56 198 ILE A C 1
ATOM 1429 O O . ILE A 1 198 ? -8.965 -4.250 11.229 1.00 88.56 198 ILE A O 1
ATOM 1433 N N . THR A 1 199 ? -8.711 -5.530 13.039 1.00 90.38 199 THR A N 1
ATOM 1434 C CA . THR A 1 199 ? -7.384 -6.025 12.638 1.00 90.38 199 THR A CA 1
ATOM 1435 C C . THR A 1 199 ? -7.433 -6.744 11.286 1.00 90.38 199 THR A C 1
ATOM 1437 O O . THR A 1 199 ? -6.603 -6.466 10.423 1.00 90.38 199 THR A O 1
ATOM 1440 N N . LYS A 1 200 ? -8.436 -7.602 11.053 1.00 90.88 200 LYS A N 1
ATOM 1441 C CA . LYS A 1 200 ? -8.645 -8.270 9.754 1.00 90.88 200 LYS A CA 1
ATOM 1442 C C . LYS A 1 200 ? -8.916 -7.272 8.632 1.00 90.88 200 LYS A C 1
ATOM 1444 O O . LYS A 1 200 ? -8.337 -7.391 7.556 1.00 90.88 200 LYS A O 1
ATOM 1449 N N . LEU A 1 201 ? -9.754 -6.273 8.893 1.00 91.19 201 LEU A N 1
ATOM 1450 C CA . LEU A 1 201 ? -10.068 -5.214 7.937 1.00 91.19 201 LEU A CA 1
ATOM 1451 C C . LEU A 1 201 ? -8.823 -4.381 7.571 1.00 91.19 201 LEU A C 1
ATOM 1453 O O . LEU A 1 201 ? -8.583 -4.107 6.397 1.00 91.19 201 LEU A O 1
ATOM 1457 N N . LEU A 1 202 ? -7.993 -4.031 8.557 1.00 92.12 202 LEU A N 1
ATOM 1458 C CA . LEU A 1 202 ? -6.735 -3.306 8.349 1.00 92.12 202 LEU A CA 1
ATOM 1459 C C . LEU A 1 202 ? -5.698 -4.153 7.601 1.00 92.12 202 LEU A C 1
ATOM 1461 O O . LEU A 1 202 ? -4.997 -3.632 6.737 1.00 92.12 202 LEU A O 1
ATOM 1465 N N . SER A 1 203 ? -5.627 -5.458 7.879 1.00 91.56 203 SER A N 1
ATOM 1466 C CA . SER A 1 203 ? -4.795 -6.400 7.118 1.00 91.56 203 SER A CA 1
ATOM 1467 C C . SER A 1 203 ? -5.240 -6.470 5.651 1.00 91.56 203 SER A C 1
ATOM 1469 O O . SER A 1 203 ? -4.414 -6.391 4.740 1.00 91.56 203 SER A O 1
ATOM 1471 N N . GLY A 1 204 ? -6.557 -6.468 5.407 1.00 91.81 204 GLY A N 1
ATOM 1472 C CA . GLY A 1 204 ? -7.135 -6.339 4.068 1.00 91.81 204 GLY A CA 1
ATOM 1473 C C . GLY A 1 204 ? -6.734 -5.048 3.346 1.00 91.81 204 GLY A C 1
ATOM 1474 O O . GLY A 1 204 ? -6.518 -5.077 2.139 1.00 91.81 204 GLY A O 1
ATOM 1475 N N . ALA A 1 205 ? -6.561 -3.939 4.072 1.00 90.94 205 ALA A N 1
ATOM 1476 C CA . ALA A 1 205 ? -6.060 -2.676 3.522 1.00 90.94 205 ALA A CA 1
ATOM 1477 C C . ALA A 1 205 ? -4.545 -2.667 3.260 1.00 90.94 205 ALA A C 1
ATOM 1479 O O . ALA A 1 205 ? -4.085 -1.983 2.346 1.00 90.94 205 ALA A O 1
ATOM 1480 N N . ALA A 1 206 ? -3.768 -3.445 4.016 1.00 92.50 206 ALA A N 1
ATOM 1481 C CA . ALA A 1 206 ? -2.329 -3.590 3.804 1.00 92.50 206 ALA A CA 1
ATOM 1482 C C . ALA A 1 206 ? -1.990 -4.446 2.569 1.00 92.50 206 ALA A C 1
ATOM 1484 O O . ALA A 1 206 ? -0.967 -4.207 1.930 1.00 92.50 206 ALA A O 1
ATOM 1485 N N . ALA A 1 207 ? -2.845 -5.407 2.203 1.00 93.06 207 ALA A N 1
ATOM 1486 C CA . ALA A 1 207 ? -2.640 -6.275 1.040 1.00 93.06 207 ALA A CA 1
ATOM 1487 C C . ALA A 1 207 ? -2.443 -5.517 -0.294 1.00 93.06 207 ALA A C 1
ATOM 1489 O O . ALA A 1 207 ? -1.378 -5.679 -0.892 1.00 93.06 207 ALA A O 1
ATOM 1490 N N . PRO A 1 208 ? -3.356 -4.627 -0.739 1.00 94.81 208 PRO A N 1
ATOM 1491 C CA . PRO A 1 208 ? -3.173 -3.891 -1.993 1.00 94.81 208 PRO A CA 1
ATOM 1492 C C . PRO A 1 208 ? -1.984 -2.921 -1.949 1.00 94.81 208 PRO A C 1
ATOM 1494 O O . PRO A 1 208 ? -1.454 -2.546 -2.991 1.00 94.81 208 PRO A O 1
ATOM 1497 N N . LEU A 1 209 ? -1.524 -2.516 -0.758 1.00 94.38 209 LEU A N 1
ATOM 1498 C CA . LEU A 1 209 ? -0.295 -1.733 -0.622 1.00 94.38 209 LEU A CA 1
ATOM 1499 C C . LEU A 1 209 ? 0.955 -2.580 -0.911 1.00 94.38 209 LEU A C 1
ATOM 1501 O O . LEU A 1 209 ? 1.882 -2.105 -1.574 1.00 94.38 209 LEU A O 1
ATOM 1505 N N . GLY A 1 210 ? 0.975 -3.826 -0.428 1.00 94.12 210 GLY A N 1
ATOM 1506 C CA . GLY A 1 210 ? 2.001 -4.814 -0.767 1.00 94.12 210 GLY A CA 1
ATOM 1507 C C . GLY A 1 210 ? 2.021 -5.098 -2.267 1.00 94.12 210 GLY A C 1
ATOM 1508 O O . GLY A 1 210 ? 3.072 -4.967 -2.897 1.00 94.12 210 GLY A O 1
ATOM 1509 N N . ASP A 1 211 ? 0.849 -5.348 -2.857 1.00 94.81 211 ASP A N 1
ATOM 1510 C CA . ASP A 1 211 ? 0.697 -5.615 -4.292 1.00 94.81 211 ASP A CA 1
ATOM 1511 C C . ASP A 1 211 ? 1.154 -4.429 -5.156 1.00 94.81 211 ASP A C 1
ATOM 1513 O O . ASP A 1 211 ? 1.882 -4.621 -6.135 1.00 94.81 211 ASP A O 1
ATOM 1517 N N . LEU A 1 212 ? 0.805 -3.192 -4.778 1.00 94.94 212 LEU A N 1
ATOM 1518 C CA . LEU A 1 212 ? 1.280 -1.980 -5.451 1.00 94.94 212 LEU A CA 1
ATOM 1519 C C . LEU A 1 212 ? 2.808 -1.891 -5.411 1.00 94.94 212 LEU A C 1
ATOM 1521 O O . LEU A 1 212 ? 3.458 -1.672 -6.432 1.00 94.94 212 LEU A O 1
ATOM 1525 N N . THR A 1 213 ? 3.392 -2.083 -4.229 1.00 93.81 213 THR A N 1
ATOM 1526 C CA . THR A 1 213 ? 4.842 -1.980 -4.023 1.00 93.81 213 THR A CA 1
ATOM 1527 C C . THR A 1 213 ? 5.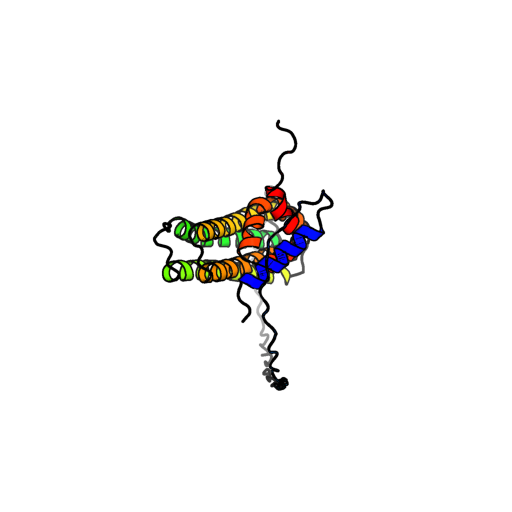591 -3.074 -4.793 1.00 93.81 213 THR A C 1
ATOM 1529 O O . THR A 1 213 ? 6.636 -2.810 -5.396 1.00 93.81 213 THR A O 1
ATOM 1532 N N . HIS A 1 214 ? 5.039 -4.288 -4.839 1.00 93.75 214 HIS A N 1
ATOM 1533 C CA . HIS A 1 214 ? 5.556 -5.385 -5.650 1.00 93.75 214 HIS A CA 1
ATOM 1534 C C . HIS A 1 214 ? 5.472 -5.062 -7.148 1.00 93.75 214 HIS A C 1
ATOM 1536 O O . HIS A 1 214 ? 6.452 -5.223 -7.872 1.00 93.75 214 HIS A O 1
ATOM 1542 N N . SER A 1 215 ? 4.337 -4.534 -7.611 1.00 93.19 215 SER A N 1
ATOM 1543 C CA . SER A 1 215 ? 4.123 -4.155 -9.015 1.00 93.19 215 SER A CA 1
ATOM 1544 C C . SER A 1 215 ? 5.116 -3.080 -9.467 1.00 93.19 215 SER A C 1
ATOM 1546 O O . SER A 1 215 ? 5.720 -3.196 -10.532 1.00 93.19 215 SER A O 1
ATOM 1548 N N . ILE A 1 216 ? 5.376 -2.079 -8.619 1.00 92.12 216 ILE A N 1
ATOM 1549 C CA . ILE A 1 216 ? 6.405 -1.062 -8.871 1.00 92.12 216 ILE A CA 1
ATOM 1550 C C . ILE A 1 216 ? 7.797 -1.703 -8.915 1.00 92.12 216 ILE A C 1
ATOM 1552 O O . ILE A 1 216 ? 8.568 -1.429 -9.830 1.00 92.12 216 ILE A O 1
ATOM 1556 N N . THR A 1 217 ? 8.107 -2.607 -7.981 1.00 91.62 217 THR A N 1
ATOM 1557 C CA . THR A 1 217 ? 9.380 -3.349 -7.978 1.00 91.62 217 THR A CA 1
ATOM 1558 C C . THR A 1 217 ? 9.562 -4.157 -9.265 1.00 91.62 217 THR A C 1
ATOM 1560 O O . THR A 1 217 ? 10.660 -4.199 -9.815 1.00 91.62 217 THR A O 1
ATOM 1563 N N . SER A 1 218 ? 8.494 -4.766 -9.783 1.00 90.69 218 SER A N 1
ATOM 1564 C CA . SER A 1 218 ? 8.522 -5.481 -11.059 1.00 90.69 218 SER A CA 1
ATOM 1565 C C . SER A 1 218 ? 8.732 -4.542 -12.249 1.00 90.69 218 SER A C 1
ATOM 1567 O O . SER A 1 218 ? 9.385 -4.939 -13.210 1.00 90.69 218 SER A O 1
ATOM 1569 N N . LEU A 1 219 ? 8.194 -3.320 -12.193 1.00 88.69 219 LEU A N 1
ATOM 1570 C CA . LEU A 1 219 ? 8.312 -2.328 -13.262 1.00 88.69 219 LEU A CA 1
ATOM 1571 C C . LEU A 1 219 ? 9.737 -1.777 -13.390 1.00 88.69 219 LEU A C 1
ATOM 1573 O O . LEU A 1 219 ? 10.272 -1.704 -14.492 1.00 88.69 219 LEU A O 1
ATOM 1577 N N . VAL A 1 220 ? 10.357 -1.386 -12.273 1.00 86.38 220 VAL A N 1
ATOM 1578 C CA . VAL A 1 220 ? 11.689 -0.748 -12.283 1.00 86.38 220 VAL A CA 1
ATOM 1579 C C . VAL A 1 220 ? 12.844 -1.704 -11.970 1.00 86.38 220 VAL A C 1
ATOM 1581 O O . VAL A 1 220 ? 14.013 -1.330 -12.065 1.00 86.38 220 VAL A O 1
ATOM 1584 N N . GLY A 1 221 ? 12.532 -2.948 -11.610 1.00 86.19 221 GLY A N 1
ATOM 1585 C CA . GLY A 1 221 ? 13.492 -3.997 -11.293 1.00 86.19 221 GLY A CA 1
ATOM 1586 C C . GLY A 1 221 ? 13.885 -4.078 -9.812 1.00 86.19 221 GLY A C 1
ATOM 1587 O O . GLY A 1 221 ? 13.561 -3.231 -8.977 1.00 86.19 221 GLY A O 1
ATOM 1588 N N . GLY A 1 222 ? 14.649 -5.126 -9.482 1.00 80.38 222 GLY A N 1
ATOM 1589 C CA . GLY A 1 222 ? 14.950 -5.520 -8.096 1.00 80.38 222 GLY A CA 1
ATOM 1590 C C . GLY A 1 222 ? 15.721 -4.494 -7.252 1.00 80.38 222 GLY A C 1
ATOM 1591 O O . GLY A 1 222 ? 15.728 -4.603 -6.027 1.00 80.38 222 GLY A O 1
ATOM 1592 N N . GLY A 1 223 ? 16.331 -3.473 -7.868 1.00 87.50 223 GLY A N 1
ATOM 1593 C CA . GLY A 1 223 ? 16.982 -2.377 -7.140 1.00 87.50 223 GLY A CA 1
ATOM 1594 C C . GLY A 1 223 ? 16.010 -1.606 -6.242 1.00 87.50 223 GLY A C 1
ATOM 1595 O O . GLY A 1 223 ? 16.385 -1.199 -5.143 1.00 87.50 223 GLY A O 1
ATOM 1596 N N . PHE A 1 224 ? 14.744 -1.484 -6.649 1.00 90.31 224 PHE A N 1
ATOM 1597 C CA . PHE A 1 224 ? 13.742 -0.716 -5.913 1.00 90.31 224 PHE A CA 1
ATOM 1598 C C . PHE A 1 224 ? 13.475 -1.257 -4.514 1.00 90.31 224 PHE A C 1
ATOM 1600 O O . PHE A 1 224 ? 13.472 -0.476 -3.567 1.00 90.31 224 PHE A O 1
ATOM 1607 N N . ALA A 1 225 ? 13.348 -2.579 -4.355 1.00 90.94 225 ALA A N 1
ATOM 1608 C CA . ALA A 1 225 ? 13.146 -3.205 -3.048 1.00 90.94 225 ALA A CA 1
ATOM 1609 C C . ALA A 1 225 ? 14.265 -2.826 -2.060 1.00 90.94 225 ALA A C 1
ATOM 1611 O O . ALA A 1 225 ? 14.000 -2.446 -0.920 1.00 90.94 225 ALA A O 1
ATOM 1612 N N . SER A 1 226 ? 15.521 -2.846 -2.522 1.00 90.69 226 SER A N 1
ATOM 1613 C CA . SER A 1 226 ? 16.679 -2.489 -1.692 1.00 90.69 226 SER A CA 1
ATOM 1614 C C . SER A 1 226 ? 16.732 -1.001 -1.321 1.00 90.69 226 SER A C 1
ATOM 1616 O O . SER A 1 226 ? 17.233 -0.653 -0.252 1.00 90.69 226 SER A O 1
ATOM 1618 N N . THR A 1 227 ? 16.182 -0.131 -2.172 1.00 92.94 227 THR A N 1
ATOM 1619 C CA . THR A 1 227 ? 16.124 1.318 -1.952 1.00 92.94 227 THR A CA 1
ATOM 1620 C C . THR A 1 227 ? 14.948 1.723 -1.066 1.00 92.94 227 THR A C 1
ATOM 1622 O O . THR A 1 227 ? 15.118 2.547 -0.170 1.00 92.94 227 THR A O 1
ATOM 1625 N N . ILE A 1 228 ? 13.764 1.141 -1.278 1.00 92.81 228 ILE A N 1
ATOM 1626 C CA . ILE A 1 228 ? 12.534 1.519 -0.573 1.00 92.81 228 ILE A CA 1
ATOM 1627 C C . ILE A 1 228 ? 12.505 0.988 0.860 1.00 92.81 228 ILE A C 1
ATOM 1629 O O . ILE A 1 228 ? 12.064 1.689 1.770 1.00 92.81 228 ILE A O 1
ATOM 1633 N N . LEU A 1 229 ? 13.025 -0.224 1.085 1.00 91.56 229 LEU A N 1
ATOM 1634 C CA . LEU A 1 229 ? 12.997 -0.893 2.382 1.00 91.56 229 LEU A CA 1
ATOM 1635 C C . LEU A 1 229 ? 13.524 -0.028 3.539 1.00 91.56 229 LEU A C 1
ATOM 1637 O O . LEU A 1 229 ? 12.799 0.125 4.524 1.00 91.56 229 LEU A O 1
ATOM 1641 N N . PRO A 1 230 ? 14.728 0.582 3.475 1.00 90.38 230 PRO A N 1
ATOM 1642 C CA . PRO A 1 230 ? 15.201 1.439 4.561 1.00 90.38 230 PRO A CA 1
ATOM 1643 C C . PRO A 1 230 ? 14.294 2.656 4.805 1.00 90.38 230 PRO A C 1
ATOM 1645 O O . PRO A 1 230 ? 14.196 3.096 5.950 1.00 90.38 230 PRO A O 1
ATOM 1648 N N . MET A 1 231 ? 13.591 3.164 3.786 1.00 93.31 231 MET A N 1
ATOM 1649 C CA . MET A 1 231 ? 12.723 4.350 3.879 1.00 93.31 231 MET A CA 1
ATOM 1650 C C . MET A 1 231 ? 11.385 4.072 4.574 1.00 93.31 231 MET A C 1
ATOM 1652 O O . MET A 1 231 ? 10.816 4.971 5.193 1.00 93.31 231 MET A O 1
ATOM 1656 N N . ILE A 1 232 ? 10.885 2.839 4.478 1.00 91.31 232 ILE A N 1
ATOM 1657 C CA . ILE A 1 232 ? 9.606 2.417 5.081 1.00 91.31 232 ILE A CA 1
ATOM 1658 C C . ILE A 1 232 ? 9.794 1.549 6.332 1.00 91.31 232 ILE A C 1
ATOM 1660 O O . ILE A 1 232 ? 8.834 1.196 7.013 1.00 91.31 232 ILE A O 1
ATOM 1664 N N . SER A 1 233 ? 11.047 1.222 6.654 1.00 87.50 233 SER A N 1
ATOM 1665 C CA . SER A 1 233 ? 11.418 0.245 7.676 1.00 87.50 233 SER A CA 1
ATOM 1666 C C . SER A 1 233 ? 10.822 0.496 9.061 1.00 87.50 233 SER A C 1
ATOM 1668 O O . SER A 1 233 ? 10.321 -0.427 9.705 1.00 87.50 233 SER A O 1
ATOM 1670 N N . ASN A 1 234 ? 10.854 1.755 9.496 1.00 86.62 234 ASN A N 1
ATOM 1671 C CA . ASN A 1 234 ? 10.396 2.171 10.819 1.00 86.62 234 ASN A CA 1
ATOM 1672 C C . ASN A 1 234 ? 8.880 2.016 10.999 1.00 86.62 234 ASN A C 1
ATOM 1674 O O . ASN A 1 234 ? 8.420 1.834 12.123 1.00 86.62 234 ASN A O 1
ATOM 1678 N N . THR A 1 235 ? 8.122 2.087 9.904 1.00 87.00 235 THR A N 1
ATOM 1679 C CA . THR A 1 235 ? 6.656 2.012 9.905 1.00 87.00 235 THR A CA 1
ATOM 1680 C C . THR A 1 235 ? 6.184 0.584 9.635 1.00 87.00 235 THR A C 1
ATOM 1682 O O . THR A 1 235 ? 5.258 0.100 10.278 1.00 87.00 235 THR A O 1
ATOM 1685 N N . LEU A 1 236 ? 6.851 -0.117 8.712 1.00 86.69 236 LEU A N 1
ATOM 1686 C CA . LEU A 1 236 ? 6.449 -1.443 8.249 1.00 86.69 236 LEU A CA 1
ATOM 1687 C C . LEU A 1 236 ? 6.675 -2.535 9.305 1.00 86.69 236 LEU A C 1
ATOM 1689 O O . LEU A 1 236 ? 5.794 -3.360 9.526 1.00 86.69 236 LEU A O 1
ATOM 1693 N N . GLY A 1 237 ? 7.825 -2.532 9.990 1.00 85.06 237 GLY A N 1
ATOM 1694 C CA . GLY A 1 237 ? 8.209 -3.607 10.917 1.00 85.06 237 GLY A CA 1
ATOM 1695 C C . GLY A 1 237 ? 7.188 -3.879 12.037 1.00 85.06 237 GLY A C 1
ATOM 1696 O O . GLY A 1 237 ? 6.737 -5.016 12.175 1.00 85.06 237 GLY A O 1
ATOM 1697 N N . PRO A 1 238 ? 6.793 -2.869 12.836 1.00 84.81 238 PRO A N 1
ATOM 1698 C CA . PRO A 1 238 ? 5.799 -3.050 13.895 1.00 84.81 238 PRO A CA 1
ATOM 1699 C C . PRO A 1 238 ? 4.421 -3.458 13.373 1.00 84.81 238 PRO A C 1
ATOM 1701 O O . PRO A 1 238 ? 3.737 -4.247 14.023 1.00 84.81 238 PRO A O 1
ATOM 1704 N N . LEU A 1 239 ? 4.018 -2.917 12.220 1.00 86.38 239 LEU A N 1
ATOM 1705 C CA . LEU A 1 239 ? 2.670 -3.084 11.688 1.00 86.38 239 LEU A CA 1
ATOM 1706 C C . LEU A 1 239 ? 2.458 -4.477 11.093 1.00 86.38 239 LEU A C 1
ATOM 1708 O O . LEU A 1 239 ? 1.439 -5.110 11.353 1.00 86.38 239 LEU A O 1
ATOM 1712 N N . VAL A 1 240 ? 3.443 -4.974 10.343 1.00 85.56 240 VAL A N 1
ATOM 1713 C CA . VAL A 1 240 ? 3.381 -6.287 9.690 1.00 85.56 240 VAL A CA 1
ATOM 1714 C C . VAL A 1 240 ? 3.173 -7.408 10.708 1.00 85.56 240 VAL A C 1
ATOM 1716 O O . VAL A 1 240 ? 2.338 -8.284 10.496 1.00 85.56 240 VAL A O 1
ATOM 1719 N N . SER A 1 241 ? 3.862 -7.340 11.849 1.00 83.81 241 SER A N 1
ATOM 1720 C CA . SER A 1 241 ? 3.704 -8.311 12.937 1.00 83.81 241 SER A CA 1
ATOM 1721 C C . SER A 1 241 ? 2.344 -8.221 13.637 1.00 83.81 241 SER A C 1
ATOM 1723 O O . SER A 1 241 ? 1.881 -9.211 14.194 1.00 83.81 241 SER A O 1
ATOM 1725 N N . GLN A 1 242 ? 1.710 -7.044 13.656 1.00 87.88 242 GLN A N 1
ATOM 1726 C CA . GLN A 1 242 ? 0.399 -6.846 14.289 1.00 87.88 242 GLN A CA 1
ATOM 1727 C C . GLN A 1 242 ? -0.767 -7.225 13.371 1.00 87.88 242 GLN A C 1
ATOM 1729 O O . GLN A 1 242 ? -1.804 -7.663 13.862 1.00 87.88 242 GLN A O 1
ATOM 1734 N N . LEU A 1 243 ? -0.603 -7.043 12.058 1.00 87.06 243 LEU A N 1
ATOM 1735 C CA . LEU A 1 243 ? -1.615 -7.339 11.040 1.00 87.06 243 LEU A CA 1
ATOM 1736 C C . LEU A 1 243 ? -1.507 -8.742 10.439 1.00 87.06 243 LEU A C 1
ATOM 1738 O O . LEU A 1 243 ? -2.374 -9.112 9.646 1.00 87.06 243 LEU A O 1
ATOM 1742 N N . ASP A 1 244 ? -0.458 -9.489 10.790 1.00 87.44 244 ASP A N 1
ATOM 1743 C CA . ASP A 1 244 ? -0.161 -10.815 10.239 1.00 87.44 244 ASP A CA 1
ATOM 1744 C C . ASP A 1 244 ? -0.139 -10.814 8.696 1.00 87.44 244 ASP A C 1
ATOM 1746 O O . ASP A 1 244 ? -0.714 -11.674 8.038 1.00 87.44 244 ASP A O 1
ATOM 1750 N N . CYS A 1 245 ? 0.482 -9.785 8.106 1.00 86.69 245 CYS A N 1
ATOM 1751 C CA . CYS A 1 245 ? 0.528 -9.567 6.652 1.00 86.69 245 CYS A CA 1
ATOM 1752 C C . CYS A 1 245 ? 1.952 -9.639 6.079 1.00 86.69 245 CYS A C 1
ATOM 1754 O O . CYS A 1 245 ? 2.266 -9.011 5.067 1.00 86.69 245 CYS A O 1
ATOM 1756 N N . ALA A 1 246 ? 2.846 -10.375 6.746 1.00 88.06 246 ALA A N 1
ATOM 1757 C CA . ALA A 1 246 ? 4.256 -10.471 6.358 1.00 88.06 246 ALA A CA 1
ATOM 1758 C C . ALA A 1 246 ? 4.451 -11.078 4.966 1.00 88.06 246 ALA A C 1
ATOM 1760 O O . ALA A 1 246 ? 5.359 -10.675 4.242 1.00 88.06 246 ALA A O 1
ATOM 1761 N N . ASP A 1 247 ? 3.563 -11.989 4.574 1.00 89.12 247 ASP A N 1
ATOM 1762 C CA . ASP A 1 247 ? 3.532 -12.608 3.252 1.00 89.12 247 ASP A CA 1
ATOM 1763 C C . ASP A 1 247 ? 3.307 -11.589 2.125 1.00 89.12 247 ASP A C 1
ATOM 1765 O O . ASP A 1 247 ? 3.772 -11.804 1.014 1.00 89.12 247 ASP A O 1
ATOM 1769 N N . LYS A 1 248 ? 2.648 -10.454 2.399 1.00 90.88 248 LYS A N 1
ATOM 1770 C CA . LYS A 1 248 ? 2.396 -9.395 1.401 1.00 90.88 248 LYS A CA 1
ATOM 1771 C C . LYS A 1 248 ? 3.621 -8.547 1.084 1.00 90.88 248 LYS A C 1
ATOM 1773 O O . LYS A 1 248 ? 3.606 -7.784 0.123 1.00 90.88 248 LYS A O 1
ATOM 1778 N N . PHE A 1 249 ? 4.662 -8.651 1.902 1.00 89.19 249 PHE A N 1
ATOM 1779 C CA . PHE A 1 249 ? 5.871 -7.837 1.810 1.00 89.19 249 PHE A CA 1
ATOM 1780 C C . PHE A 1 249 ? 7.144 -8.695 1.738 1.00 89.19 249 PHE A C 1
ATOM 1782 O O . PHE A 1 249 ? 8.248 -8.163 1.856 1.00 89.19 249 PHE A O 1
ATOM 1789 N N . ASP A 1 250 ? 7.017 -10.007 1.535 1.00 89.94 250 ASP A N 1
ATOM 1790 C CA . ASP A 1 250 ? 8.130 -10.964 1.505 1.00 89.94 250 ASP A CA 1
ATOM 1791 C C . ASP A 1 250 ? 9.189 -10.633 0.434 1.00 89.94 250 ASP A C 1
ATOM 1793 O O . ASP A 1 250 ? 10.388 -10.831 0.646 1.00 89.94 250 ASP A O 1
ATOM 1797 N N . PHE A 1 251 ? 8.765 -10.035 -0.682 1.00 89.25 251 PHE A N 1
ATOM 1798 C CA . PHE A 1 251 ? 9.617 -9.573 -1.776 1.00 89.25 251 PHE A CA 1
ATOM 1799 C C . PHE A 1 251 ? 10.597 -8.468 -1.357 1.00 89.25 251 PHE A C 1
ATOM 1801 O O . PHE A 1 251 ? 11.618 -8.263 -2.016 1.00 89.25 251 PHE A O 1
ATOM 1808 N N . LEU A 1 252 ? 10.324 -7.763 -0.253 1.00 88.12 252 LEU A N 1
ATOM 1809 C CA . LEU A 1 252 ? 11.251 -6.794 0.330 1.00 88.12 252 LEU A CA 1
ATOM 1810 C C . LEU A 1 252 ? 12.394 -7.472 1.103 1.00 88.12 252 LEU A C 1
ATOM 1812 O O . LEU A 1 252 ? 13.341 -6.804 1.515 1.00 88.12 252 LEU A O 1
ATOM 1816 N N . GLY A 1 253 ? 12.345 -8.792 1.287 1.00 86.31 253 GLY A N 1
ATOM 1817 C CA . GLY A 1 253 ? 13.348 -9.575 1.995 1.00 86.31 253 GLY A CA 1
ATOM 1818 C C . GLY A 1 253 ? 12.980 -9.833 3.455 1.00 86.31 253 GLY A C 1
ATOM 1819 O O . GLY A 1 253 ? 11.817 -9.976 3.819 1.00 86.31 253 GLY A O 1
ATOM 1820 N N . ASN A 1 254 ? 13.991 -9.957 4.319 1.00 79.00 254 ASN A N 1
ATOM 1821 C CA . ASN A 1 254 ? 13.783 -10.394 5.699 1.00 79.00 254 ASN A CA 1
ATOM 1822 C C . ASN A 1 254 ? 13.234 -9.257 6.586 1.00 79.00 254 ASN A C 1
ATOM 1824 O O . ASN A 1 254 ? 13.994 -8.521 7.219 1.00 79.00 254 ASN A O 1
ATOM 1828 N N . LEU A 1 255 ? 11.904 -9.153 6.646 1.00 74.12 255 LEU A N 1
ATOM 1829 C CA . LEU A 1 255 ? 11.165 -8.193 7.473 1.00 74.12 255 LEU A CA 1
ATOM 1830 C C . LEU A 1 255 ? 11.345 -8.409 8.984 1.00 74.12 255 LEU A C 1
ATOM 1832 O O . LEU A 1 255 ? 11.221 -7.462 9.759 1.00 74.12 255 LEU A O 1
ATOM 1836 N N . GLU A 1 256 ? 11.698 -9.615 9.432 1.00 64.81 256 GLU A N 1
ATOM 1837 C CA . GLU A 1 256 ? 11.931 -9.887 10.858 1.00 64.81 256 GLU A CA 1
ATOM 1838 C C . GLU A 1 256 ? 13.156 -9.128 11.383 1.00 64.81 256 GLU A C 1
ATOM 1840 O O . GLU A 1 256 ? 13.168 -8.656 12.523 1.00 64.81 256 GLU A O 1
ATOM 1845 N N . GLN A 1 257 ? 14.165 -8.912 10.530 1.00 65.19 257 GLN A N 1
ATOM 1846 C CA . GLN A 1 257 ? 15.297 -8.045 10.868 1.00 65.19 257 GLN A CA 1
ATOM 1847 C C . GLN A 1 257 ? 14.875 -6.583 11.052 1.00 65.19 257 GLN A C 1
ATOM 1849 O O . GLN A 1 257 ? 15.533 -5.853 11.793 1.00 65.19 257 GLN A O 1
ATOM 1854 N N . LEU A 1 258 ? 13.779 -6.153 10.419 1.00 63.88 258 LEU A N 1
ATOM 1855 C CA . LEU A 1 258 ? 13.220 -4.817 10.609 1.00 63.88 258 LEU A CA 1
ATOM 1856 C C . LEU A 1 258 ? 12.449 -4.701 11.922 1.00 63.88 258 LEU A C 1
ATOM 1858 O O . LEU A 1 258 ? 12.652 -3.737 12.659 1.00 63.88 258 LEU A O 1
ATOM 1862 N N . ALA A 1 259 ? 11.628 -5.700 12.253 1.00 56.41 259 ALA A N 1
ATOM 1863 C CA . ALA A 1 259 ? 10.907 -5.743 13.523 1.00 56.41 259 ALA A CA 1
ATOM 1864 C C . ALA A 1 259 ? 11.867 -5.807 14.732 1.00 56.41 259 ALA A C 1
ATOM 1866 O O . ALA A 1 259 ? 11.641 -5.149 15.748 1.00 56.41 259 ALA A O 1
ATOM 1867 N N . GLY A 1 260 ? 12.982 -6.540 14.609 1.00 49.19 260 GLY A N 1
ATOM 1868 C CA . GLY A 1 260 ? 13.981 -6.693 15.674 1.00 49.19 260 GLY A CA 1
ATOM 1869 C C . GLY A 1 260 ? 14.887 -5.477 15.903 1.00 49.19 260 GLY A C 1
ATOM 1870 O O . GLY A 1 260 ? 15.402 -5.296 17.007 1.00 49.19 260 GLY A O 1
ATOM 1871 N N . LYS A 1 261 ? 15.073 -4.601 14.906 1.00 48.16 261 LYS A N 1
ATOM 1872 C CA . LYS A 1 261 ? 16.013 -3.466 15.007 1.00 48.16 261 LYS A CA 1
ATOM 1873 C C . LYS A 1 261 ? 15.516 -2.330 15.910 1.00 48.16 261 LYS A C 1
ATOM 1875 O O . LYS A 1 261 ? 16.324 -1.525 16.367 1.00 48.16 261 LYS A O 1
ATOM 1880 N N . ILE A 1 262 ? 14.221 -2.299 16.232 1.00 45.06 262 ILE A N 1
ATOM 1881 C CA . ILE A 1 262 ? 13.635 -1.353 17.199 1.00 45.06 262 ILE A CA 1
ATOM 1882 C C . ILE A 1 262 ? 13.892 -1.810 18.654 1.00 45.06 262 ILE A C 1
ATOM 1884 O O . ILE A 1 262 ? 13.841 -1.000 19.576 1.00 45.06 262 ILE A O 1
ATOM 1888 N N . VAL A 1 263 ? 14.290 -3.073 18.871 1.00 38.50 263 VAL A N 1
ATOM 1889 C CA . VAL A 1 263 ? 14.692 -3.622 20.186 1.00 38.50 263 VAL A CA 1
ATOM 1890 C C . VAL A 1 263 ? 16.221 -3.753 20.286 1.00 38.50 263 VAL A C 1
ATOM 1892 O O . VAL A 1 263 ? 16.772 -4.603 20.981 1.00 38.50 263 VAL A O 1
ATOM 1895 N N . GLY A 1 264 ? 16.951 -2.877 19.596 1.00 39.16 264 GLY A N 1
ATOM 1896 C CA . GLY A 1 264 ? 18.368 -2.655 19.851 1.00 39.16 264 GLY A CA 1
ATOM 1897 C C . GLY A 1 264 ? 18.548 -1.748 21.062 1.00 39.16 264 GLY A C 1
ATOM 1898 O O . GLY A 1 264 ? 18.709 -0.541 20.909 1.00 39.16 264 GLY A O 1
ATOM 1899 N N . VAL A 1 265 ? 18.538 -2.329 22.266 1.00 36.41 265 VAL A N 1
ATOM 1900 C CA . VAL A 1 265 ? 19.194 -1.741 23.443 1.00 36.41 265 VAL A CA 1
ATOM 1901 C C . VAL A 1 265 ? 20.548 -1.202 22.990 1.00 36.41 265 VAL A C 1
ATOM 1903 O O . VAL A 1 265 ? 21.365 -1.977 22.503 1.00 36.41 265 VAL A O 1
ATOM 1906 N N . VAL A 1 266 ? 20.785 0.104 23.134 1.00 34.84 266 VAL A N 1
ATOM 1907 C CA . VAL A 1 266 ? 22.126 0.689 23.028 1.00 34.84 266 VAL A CA 1
ATOM 1908 C C . VAL A 1 266 ? 22.966 0.053 24.139 1.00 34.84 266 VAL A C 1
ATOM 1910 O O . VAL A 1 266 ? 22.761 0.392 25.308 1.00 34.84 266 VAL A O 1
ATOM 1913 N N . PRO A 1 267 ? 23.899 -0.870 23.852 1.00 38.09 267 PRO A N 1
ATOM 1914 C CA . PRO A 1 267 ? 24.769 -1.415 24.875 1.00 38.09 267 PRO A CA 1
ATOM 1915 C C . PRO A 1 267 ? 25.928 -0.425 25.005 1.00 38.09 267 PRO A C 1
ATOM 1917 O O . PRO A 1 267 ? 26.920 -0.531 24.288 1.00 38.09 267 PRO A O 1
ATOM 1920 N N . GLY A 1 268 ? 25.776 0.603 25.845 1.00 37.53 268 GLY A N 1
ATOM 1921 C CA . GLY A 1 268 ? 26.856 1.580 26.033 1.00 37.53 268 GLY A CA 1
ATOM 1922 C C . GLY A 1 268 ? 26.521 2.905 26.715 1.00 37.53 268 GLY A C 1
ATOM 1923 O O . GLY A 1 268 ? 27.182 3.895 26.418 1.00 37.53 268 GLY A O 1
ATOM 1924 N N . LEU A 1 269 ? 25.522 2.963 27.598 1.00 37.06 269 LEU A N 1
ATOM 1925 C CA . LEU A 1 269 ? 25.239 4.162 28.401 1.00 37.06 269 LEU A CA 1
ATOM 1926 C C . LEU A 1 269 ? 24.844 3.772 29.833 1.00 37.06 269 LEU A C 1
ATOM 1928 O O . LEU A 1 269 ? 23.706 3.961 30.246 1.00 37.06 269 LEU A O 1
ATOM 1932 N N . LEU A 1 270 ? 25.801 3.195 30.562 1.00 35.38 270 LEU A N 1
ATOM 1933 C CA . LEU A 1 270 ? 25.907 3.216 32.025 1.00 35.38 270 LEU A CA 1
ATOM 1934 C C . LEU A 1 270 ? 27.391 3.200 32.404 1.00 35.38 270 LEU A C 1
ATOM 1936 O O . LEU A 1 270 ? 28.129 2.387 31.802 1.00 35.38 270 LEU A O 1
#

Sequence (270 aa):
MPSFSALAIYILAAIAAASHAAPIRLSDVTVGDVAPEVDALDEVAPAFIGARAVDIPKAEAGDAVLEHVAPFTDALGARQLDILNEVAAPTTSISARCDACMAESIVADTLSQVQPLLEKIESLKVIDIAIETLEPVLNEVIAILSGATDKVNALVGTGENAVDDVSVEELAKQVAPLINTVLGALDCVLKLTKNEDITKLLSGAAAPLGDLTHSITSLVGGGFASTILPMISNTLGPLVSQLDCADKFDFLGNLEQLAGKIVGVVPGLL

Foldseek 3Di:
DDDPVVVVVVVVVVVVVPDPDDDDDDDDDDDDDDDDDDDDDDDDDDDDDDDDDDDDDDDDDDDDDDDDDDDDDDDPPDDPPDPPDDDPDPPPPVPPPQLLVVLLVLLVVLCVQLVVLLVVLVPDDLVRPDVVSNLVSLVSNLVSLLVSLVSLLVSLPPPPDDNPDDDLLVSLVSLLVVLQSLLVSLVVVVVSDPDPVSLQSSLSSVQSSLSSQVSVCSNVHLVNLVNNCVSNLQRCLVRCVSSVNCVSNCSSPDSPVSVCVVVPDPPDDD

Organism: Moniliophthora roreri (strain MCA 2997) (NCBI:txid1381753)

Radius of gyration: 30.75 Å; chains: 1; bounding box: 46×76×104 Å

pLDDT: mean 70.44, std 21.91, range [34.84, 96.5]

Secondary structure (DSSP, 8-state):
---HHHHHHHHHHHHHTS--S-----------------------PPPPPPPPP-PPPPPP-----------------S--SS--SS------------HHHHHHHHHHHHHHHHHHHHHHHHHS-TT---HHHHHHHHHHHHHHHHHHHHHHHHHHT---S---S--HHHHHHHHHHHHHHHHHHHHHHHHH---HHHHHHHHHHHHHHHHHHHHHHHHH-THHHHHHHHHHHHHHHHHHHHHT-GGGGGGG--THHHHHHTT---S---